Protein AF-A0A847L930-F1 (afdb_monomer_lite)

Structure (mmCIF, N/CA/C/O backbone):
data_AF-A0A847L930-F1
#
_entry.id   AF-A0A847L930-F1
#
loop_
_atom_site.group_PDB
_atom_site.id
_atom_site.type_symbol
_atom_site.label_atom_id
_atom_site.label_alt_id
_atom_site.label_comp_id
_atom_site.label_asym_id
_atom_site.label_entity_id
_atom_site.label_seq_id
_atom_site.pdbx_PDB_ins_code
_atom_site.Cartn_x
_atom_site.Cartn_y
_atom_site.Cartn_z
_atom_site.occupancy
_atom_site.B_iso_or_equiv
_atom_site.auth_seq_id
_atom_site.auth_comp_id
_atom_site.auth_asym_id
_atom_site.auth_atom_id
_atom_site.pdbx_PDB_model_num
ATOM 1 N N . MET A 1 1 ? 18.046 -3.897 10.878 1.00 31.75 1 MET A N 1
ATOM 2 C CA . MET A 1 1 ? 17.860 -3.755 12.345 1.00 31.75 1 MET A CA 1
ATOM 3 C C . MET A 1 1 ? 16.829 -2.672 12.746 1.00 31.75 1 MET A C 1
ATOM 5 O O . MET A 1 1 ? 16.886 -2.182 13.860 1.00 31.75 1 MET A O 1
ATOM 9 N N . VAL A 1 2 ? 15.821 -2.343 11.916 1.00 35.91 2 VAL A N 1
ATOM 10 C CA . VAL A 1 2 ? 14.813 -1.277 12.200 1.00 35.91 2 VAL A CA 1
ATOM 11 C C . VAL A 1 2 ? 13.464 -1.835 12.715 1.00 35.91 2 VAL A C 1
ATOM 13 O O . VAL A 1 2 ? 12.535 -1.096 13.015 1.00 35.91 2 VAL A O 1
ATOM 16 N N . ARG A 1 3 ? 13.342 -3.161 12.875 1.00 39.59 3 ARG A N 1
ATOM 17 C CA . ARG A 1 3 ? 12.053 -3.862 13.053 1.00 39.59 3 ARG A CA 1
ATOM 18 C C . ARG A 1 3 ? 11.320 -3.627 14.387 1.00 39.59 3 ARG A C 1
ATOM 20 O O . ARG A 1 3 ? 10.142 -3.942 14.459 1.00 39.59 3 ARG A O 1
ATOM 27 N N . TRP A 1 4 ? 11.963 -3.043 15.401 1.00 37.56 4 TRP A N 1
ATOM 28 C CA . TRP A 1 4 ? 11.378 -2.895 16.748 1.00 37.56 4 TRP A CA 1
ATOM 29 C C . TRP A 1 4 ? 11.213 -1.447 17.226 1.00 37.56 4 TRP A C 1
ATOM 31 O O . TRP A 1 4 ? 10.552 -1.210 18.235 1.00 37.56 4 TRP A O 1
ATOM 41 N N . GLY A 1 5 ? 11.765 -0.467 16.499 1.00 39.16 5 GLY A N 1
ATOM 42 C CA . GLY A 1 5 ? 11.765 0.937 16.931 1.00 39.16 5 GLY A CA 1
ATOM 43 C C . GLY A 1 5 ? 10.361 1.541 17.032 1.00 39.16 5 GLY A C 1
ATOM 44 O O . GLY A 1 5 ? 10.064 2.252 17.987 1.00 39.16 5 GLY A O 1
ATOM 45 N N . GLY A 1 6 ? 9.471 1.195 16.096 1.00 39.06 6 GLY A N 1
ATOM 46 C CA . GLY A 1 6 ? 8.079 1.655 16.120 1.00 39.06 6 GLY A CA 1
ATOM 47 C C . GLY A 1 6 ? 7.285 1.076 17.293 1.00 39.06 6 GLY A C 1
ATOM 48 O O . GLY A 1 6 ? 6.600 1.815 17.993 1.00 39.06 6 GLY A O 1
ATOM 49 N N . ALA A 1 7 ? 7.432 -0.225 17.563 1.00 44.97 7 ALA A N 1
ATOM 50 C CA . ALA A 1 7 ? 6.759 -0.880 18.684 1.00 44.97 7 ALA A CA 1
ATOM 51 C C . ALA A 1 7 ? 7.247 -0.335 20.036 1.00 44.97 7 ALA A C 1
ATOM 53 O O . ALA A 1 7 ? 6.432 -0.042 20.908 1.00 44.97 7 ALA A O 1
ATOM 54 N N . ALA A 1 8 ? 8.559 -0.119 20.186 1.00 53.69 8 ALA A N 1
ATOM 55 C CA . ALA A 1 8 ? 9.143 0.467 21.389 1.00 53.69 8 ALA A CA 1
ATOM 56 C C . ALA A 1 8 ? 8.674 1.913 21.626 1.00 53.69 8 ALA A C 1
ATOM 58 O O . ALA A 1 8 ? 8.371 2.277 22.760 1.00 53.69 8 ALA A O 1
ATOM 59 N N . LEU A 1 9 ? 8.558 2.722 20.567 1.00 53.66 9 LEU A N 1
ATOM 60 C CA . LEU A 1 9 ? 8.063 4.097 20.656 1.00 53.66 9 LEU A CA 1
ATOM 61 C C . LEU A 1 9 ? 6.584 4.150 21.069 1.00 53.66 9 LEU A C 1
ATOM 63 O O . LEU A 1 9 ? 6.216 4.949 21.927 1.00 53.66 9 LEU A O 1
ATOM 67 N N . VAL A 1 10 ? 5.747 3.279 20.497 1.00 54.06 10 VAL A N 1
ATOM 68 C CA . VAL A 1 10 ? 4.322 3.175 20.853 1.00 54.06 10 VAL A CA 1
ATOM 69 C C . VAL A 1 10 ? 4.156 2.728 22.307 1.00 54.06 10 VAL A C 1
ATOM 71 O O . VAL A 1 10 ? 3.377 3.333 23.043 1.00 54.06 10 VAL A O 1
ATOM 74 N N . LEU A 1 11 ? 4.932 1.734 22.755 1.00 64.94 11 LEU A N 1
ATOM 75 C CA . LEU A 1 11 ? 4.910 1.285 24.150 1.00 64.94 11 LEU A CA 1
ATOM 76 C C . LEU A 1 11 ? 5.380 2.392 25.105 1.00 64.94 11 LEU A C 1
ATOM 78 O O . LEU A 1 11 ? 4.760 2.619 26.141 1.00 64.94 11 LEU A O 1
ATOM 82 N N . ALA A 1 12 ? 6.446 3.113 24.745 1.00 70.38 12 ALA A N 1
ATOM 83 C CA . ALA A 1 12 ? 6.962 4.225 25.536 1.00 70.38 12 ALA A CA 1
ATOM 84 C C . ALA A 1 12 ? 5.929 5.354 25.666 1.00 70.38 12 ALA A C 1
ATOM 86 O O . ALA A 1 12 ? 5.707 5.855 26.768 1.00 70.38 12 ALA A O 1
ATOM 87 N N . LEU A 1 13 ? 5.246 5.714 24.575 1.00 68.62 13 LEU A N 1
ATOM 88 C CA . LEU A 1 13 ? 4.168 6.704 24.591 1.00 68.62 13 LEU A CA 1
ATOM 89 C C . LEU A 1 13 ? 2.992 6.257 25.468 1.00 68.62 13 LEU A C 1
ATOM 91 O O . LEU A 1 13 ? 2.504 7.060 26.261 1.00 68.62 13 LEU A O 1
ATOM 95 N N . ALA A 1 14 ? 2.582 4.988 25.393 1.00 63.31 14 ALA A N 1
ATOM 96 C CA . ALA A 1 14 ? 1.511 4.441 26.229 1.00 63.31 14 ALA A CA 1
ATOM 97 C C . ALA A 1 14 ? 1.866 4.469 27.727 1.00 63.31 14 ALA A C 1
ATOM 99 O O . ALA A 1 14 ? 1.044 4.862 28.556 1.00 63.31 14 ALA A O 1
ATOM 100 N N . VAL A 1 15 ? 3.111 4.128 28.079 1.00 72.12 15 VAL A N 1
ATOM 101 C CA . VAL A 1 15 ? 3.618 4.195 29.461 1.00 72.12 15 VAL A CA 1
ATOM 102 C C . VAL A 1 15 ? 3.685 5.640 29.965 1.00 72.12 15 VAL A C 1
ATOM 104 O O . VAL A 1 15 ? 3.313 5.912 31.108 1.00 72.12 15 VAL A O 1
ATOM 107 N N . ILE A 1 16 ? 4.140 6.581 29.133 1.00 76.25 16 ILE A N 1
ATOM 108 C CA . ILE A 1 16 ? 4.176 8.010 29.479 1.00 76.25 16 ILE A CA 1
ATOM 109 C C . ILE A 1 16 ? 2.759 8.541 29.709 1.00 76.25 16 ILE A C 1
ATOM 111 O O . ILE A 1 16 ? 2.534 9.280 30.670 1.00 76.25 16 ILE A O 1
ATOM 115 N N . LEU A 1 17 ? 1.808 8.150 28.859 1.00 69.44 17 LEU A N 1
ATOM 116 C CA . LEU A 1 17 ? 0.412 8.555 28.979 1.00 69.44 17 LEU A CA 1
ATOM 117 C C . LEU A 1 17 ? -0.196 8.032 30.288 1.00 69.44 17 LEU A C 1
ATOM 119 O O . LEU A 1 17 ? -0.735 8.832 31.043 1.00 69.44 17 LEU A O 1
ATOM 123 N N . ALA A 1 18 ? 0.014 6.750 30.611 1.00 69.62 18 ALA A N 1
ATOM 124 C CA . ALA A 1 18 ? -0.424 6.126 31.866 1.00 69.62 18 ALA A CA 1
ATOM 125 C C . ALA A 1 18 ? 0.081 6.849 33.109 1.00 69.62 18 ALA A C 1
ATOM 127 O O . ALA A 1 18 ? -0.685 7.158 34.023 1.00 69.62 18 ALA A O 1
ATOM 128 N N . ARG A 1 19 ? 1.366 7.209 33.108 1.00 74.44 19 ARG A N 1
ATOM 129 C CA . ARG A 1 19 ? 1.960 7.978 34.204 1.00 74.44 19 ARG A CA 1
ATOM 130 C C . ARG A 1 19 ? 1.363 9.377 34.329 1.00 74.44 19 ARG A C 1
ATOM 132 O O . ARG A 1 19 ? 1.226 9.863 35.445 1.00 74.44 19 ARG A O 1
ATOM 139 N N . ARG A 1 20 ? 1.017 10.029 33.215 1.00 77.62 20 ARG A N 1
ATOM 140 C CA . ARG A 1 20 ? 0.429 11.379 33.229 1.00 77.62 20 ARG A CA 1
ATOM 141 C C . ARG A 1 20 ? -1.037 11.399 33.645 1.00 77.62 20 ARG A C 1
ATOM 143 O O . ARG A 1 20 ? -1.462 12.387 34.232 1.00 77.62 20 ARG A O 1
ATOM 150 N N . THR A 1 21 ? -1.798 10.352 33.344 1.00 71.38 21 THR A N 1
ATOM 151 C CA . THR A 1 21 ? -3.231 10.271 33.666 1.00 71.38 21 THR A CA 1
ATOM 152 C C . THR A 1 21 ? -3.517 9.614 35.015 1.00 71.38 21 THR A C 1
ATOM 154 O O . THR A 1 21 ? -4.671 9.582 35.427 1.00 71.38 21 THR A O 1
ATOM 157 N N . GLY A 1 22 ? -2.494 9.104 35.712 1.00 74.56 22 GLY A N 1
ATOM 158 C CA . GLY A 1 22 ? -2.658 8.426 37.003 1.00 74.56 22 GLY A CA 1
ATOM 159 C C . GLY A 1 22 ? -3.398 7.089 36.897 1.00 74.56 22 GLY A C 1
ATOM 160 O O . GLY A 1 22 ? -3.951 6.616 37.885 1.00 74.56 22 GLY A O 1
ATOM 161 N N . THR A 1 23 ? -3.430 6.489 35.706 1.00 73.62 23 THR A N 1
ATOM 162 C CA . THR A 1 23 ? -4.137 5.237 35.416 1.00 73.62 23 THR A CA 1
ATOM 163 C C . THR A 1 23 ? -3.150 4.098 35.194 1.00 73.62 23 THR A C 1
ATOM 165 O O . THR A 1 23 ? -2.001 4.312 34.796 1.00 73.62 23 THR A O 1
ATOM 168 N N . THR A 1 24 ? -3.581 2.857 35.434 1.00 78.88 24 THR A N 1
ATOM 169 C CA . THR A 1 24 ? -2.754 1.702 35.075 1.00 78.88 24 THR A CA 1
ATOM 170 C C . THR A 1 24 ? -2.751 1.507 33.558 1.00 78.88 24 THR A C 1
ATOM 172 O O . THR A 1 24 ? -3.677 1.916 32.854 1.00 78.88 24 THR A O 1
ATOM 175 N N . LEU A 1 25 ? -1.706 0.857 33.033 1.00 69.06 25 LEU A N 1
ATOM 176 C CA . LEU A 1 25 ? -1.645 0.511 31.610 1.00 69.06 25 LEU A CA 1
ATOM 177 C C . LEU A 1 25 ? -2.843 -0.370 31.204 1.00 69.06 25 LEU A C 1
ATOM 179 O O . LEU A 1 25 ? -3.360 -0.221 30.104 1.00 69.06 25 LEU A O 1
ATOM 183 N N . GLY A 1 26 ? -3.303 -1.247 32.106 1.00 68.88 26 GLY A N 1
ATOM 184 C CA . GLY A 1 26 ? -4.470 -2.105 31.891 1.00 68.88 26 GLY A CA 1
ATOM 185 C C . GLY A 1 26 ? -5.774 -1.318 31.764 1.00 68.88 26 GLY A C 1
ATOM 186 O O . GLY A 1 26 ? -6.556 -1.587 30.858 1.00 68.88 26 GLY A O 1
ATOM 187 N N . ASP A 1 27 ? -5.973 -0.291 32.591 1.00 71.50 27 ASP A N 1
ATOM 188 C CA . ASP A 1 27 ? -7.170 0.559 32.519 1.00 71.50 27 ASP A CA 1
ATOM 189 C C . ASP A 1 27 ? -7.180 1.430 31.257 1.00 71.50 27 ASP A C 1
ATOM 191 O O . ASP A 1 27 ? -8.230 1.640 30.642 1.00 71.50 27 ASP A O 1
ATOM 195 N N . LEU A 1 28 ? -6.000 1.903 30.841 1.00 67.31 28 LEU A N 1
ATOM 196 C CA . LEU A 1 28 ? -5.798 2.658 29.600 1.00 67.31 28 LEU A CA 1
ATOM 197 C C . LEU A 1 28 ? -6.041 1.828 28.345 1.00 67.31 28 LEU A C 1
ATOM 199 O O . LEU A 1 28 ? -6.587 2.337 27.369 1.00 67.31 28 LEU A O 1
ATOM 203 N N . LEU A 1 29 ? -5.623 0.565 28.379 1.00 68.31 29 LEU A N 1
ATOM 204 C CA . LEU A 1 29 ? -5.800 -0.393 27.293 1.00 68.31 29 LEU A CA 1
ATOM 205 C C . LEU A 1 29 ? -7.126 -1.155 27.397 1.00 68.31 29 LEU A C 1
ATOM 207 O O . LEU A 1 29 ? -7.381 -2.039 26.581 1.00 68.31 29 LEU A O 1
ATOM 211 N N . SER A 1 30 ? -7.978 -0.828 28.375 1.00 75.12 30 SER A N 1
ATOM 212 C CA . SER A 1 30 ? -9.300 -1.435 28.455 1.00 75.12 30 SER A CA 1
ATOM 213 C C . SER A 1 30 ? -10.129 -1.037 27.224 1.00 75.12 30 SER A C 1
ATOM 215 O O . SER A 1 30 ? -10.038 0.108 26.761 1.00 75.12 30 SER A O 1
ATOM 217 N N . PRO A 1 31 ? -10.976 -1.938 26.692 1.00 69.31 31 PRO A N 1
ATOM 218 C CA . PRO A 1 31 ? -11.773 -1.646 25.500 1.00 69.31 31 PRO A CA 1
ATOM 219 C C . PRO A 1 31 ? -12.640 -0.390 25.648 1.00 69.31 31 PRO A C 1
ATOM 221 O O . PRO A 1 31 ? -12.782 0.391 24.711 1.00 69.31 31 PRO A O 1
ATOM 224 N N . VAL A 1 32 ? -13.181 -0.154 26.849 1.00 77.44 32 VAL A N 1
ATOM 225 C CA . VAL A 1 32 ? -14.016 1.018 27.150 1.00 77.44 32 VAL A CA 1
ATOM 226 C C . VAL A 1 32 ? -13.201 2.309 27.051 1.00 77.44 32 VAL A C 1
ATOM 228 O O . VAL A 1 32 ? -13.612 3.235 26.350 1.00 77.44 32 VAL A O 1
ATOM 231 N N . THR A 1 33 ? -12.032 2.369 27.694 1.00 76.94 33 THR A N 1
ATOM 232 C CA . THR A 1 33 ? -11.164 3.556 27.658 1.00 76.94 33 THR A CA 1
ATOM 233 C C . THR A 1 33 ? -10.639 3.823 26.252 1.00 76.94 33 THR A C 1
ATOM 235 O O . THR A 1 33 ? -10.673 4.968 25.794 1.00 76.94 33 THR A O 1
ATOM 238 N N . LEU A 1 34 ? -10.226 2.776 25.529 1.00 72.12 34 LEU A N 1
ATOM 239 C CA . LEU A 1 34 ? -9.805 2.886 24.131 1.00 72.12 34 LEU A CA 1
ATOM 240 C C . LEU A 1 34 ? -10.935 3.445 23.260 1.00 72.12 34 LEU A C 1
ATOM 242 O O . LEU A 1 34 ? -10.716 4.397 22.513 1.00 72.12 34 LEU A O 1
ATOM 246 N N . LYS A 1 35 ? -12.158 2.927 23.401 1.00 75.25 35 LYS A N 1
ATOM 247 C CA . LYS A 1 35 ? -13.324 3.376 22.629 1.00 75.25 35 LYS A CA 1
ATOM 248 C C . LYS A 1 35 ? -13.675 4.840 22.885 1.00 75.25 35 LYS A C 1
ATOM 250 O O . LYS A 1 35 ? -13.912 5.588 21.932 1.00 75.25 35 LYS A O 1
ATOM 255 N N . VAL A 1 36 ? -13.684 5.268 24.149 1.00 80.31 36 VAL A N 1
ATOM 256 C CA . VAL A 1 36 ? -13.914 6.675 24.521 1.00 80.31 36 VAL A CA 1
ATOM 257 C C . VAL A 1 36 ? -12.809 7.567 23.954 1.00 80.31 36 VAL A C 1
ATOM 259 O O . VAL A 1 36 ? -13.107 8.596 23.346 1.00 80.31 36 VAL A O 1
ATOM 262 N N . GLY A 1 37 ? -11.547 7.147 24.079 1.00 77.88 37 GLY A N 1
ATOM 263 C CA . GLY A 1 37 ? -10.396 7.867 23.538 1.00 77.88 37 GLY A CA 1
ATOM 264 C C . GLY A 1 37 ? -10.473 8.048 22.022 1.00 77.88 37 GLY A C 1
ATOM 265 O O . GLY A 1 37 ? -10.371 9.174 21.536 1.00 77.88 37 GLY A O 1
ATOM 266 N N . VAL A 1 38 ? -10.729 6.970 21.275 1.00 72.88 38 VAL A N 1
ATOM 267 C CA . VAL A 1 38 ? -10.884 7.017 19.810 1.00 72.88 38 VAL A CA 1
ATOM 268 C C . VAL A 1 38 ? -12.069 7.890 19.406 1.00 72.88 38 VAL A C 1
ATOM 270 O O . VAL A 1 38 ? -11.952 8.683 18.477 1.00 72.88 38 VAL A O 1
ATOM 273 N N . THR A 1 39 ? -13.186 7.821 20.131 1.00 76.69 39 THR A N 1
ATOM 274 C CA . THR A 1 39 ? -14.365 8.652 19.845 1.00 76.69 39 THR A CA 1
ATOM 275 C C . THR A 1 39 ? -14.059 10.138 20.044 1.00 76.69 39 THR A C 1
ATOM 277 O O . THR A 1 39 ? -14.384 10.959 19.186 1.00 76.69 39 THR A O 1
ATOM 280 N N . HIS A 1 40 ? -13.389 10.501 21.140 1.00 77.56 40 HIS A N 1
ATOM 281 C CA . HIS A 1 40 ? -12.992 11.885 21.399 1.00 77.56 40 HIS A CA 1
ATOM 282 C C . HIS A 1 40 ? -12.002 12.399 20.344 1.00 77.56 40 HIS A C 1
ATOM 284 O O . HIS A 1 40 ? -12.155 13.504 19.821 1.00 77.56 40 HIS A O 1
ATOM 290 N N . LEU A 1 41 ? -11.020 11.573 19.979 1.00 72.44 41 LEU A N 1
ATOM 291 C CA . LEU A 1 41 ? -10.063 11.864 18.913 1.00 72.44 41 LEU A CA 1
ATOM 292 C C . LEU A 1 41 ? -10.756 12.063 17.558 1.00 72.44 41 LEU A C 1
ATOM 294 O O . LEU A 1 41 ? -10.469 13.048 16.879 1.00 72.44 41 LEU A O 1
ATOM 298 N N . GLY A 1 42 ? -11.708 11.201 17.196 1.00 71.00 42 GLY A N 1
ATOM 299 C CA . GLY A 1 42 ? -12.518 11.330 15.981 1.00 71.00 42 GLY A CA 1
ATOM 300 C C . GLY A 1 42 ? -13.339 12.624 15.948 1.00 71.00 42 GLY A C 1
ATOM 301 O O . GLY A 1 42 ? -13.371 13.324 14.933 1.00 71.00 42 GLY A O 1
ATOM 302 N N . LEU A 1 43 ? -13.934 13.015 17.080 1.00 75.88 43 LEU A N 1
ATOM 303 C CA . LEU A 1 43 ? -14.652 14.288 17.202 1.00 75.88 43 LEU A CA 1
ATOM 304 C C . LEU A 1 43 ? -13.717 15.493 17.036 1.00 75.88 43 LEU A C 1
ATOM 306 O O . LEU A 1 43 ? -14.062 16.433 16.319 1.00 75.88 43 LEU A O 1
ATOM 310 N N . MET A 1 44 ? -12.523 15.476 17.636 1.00 75.19 44 MET A N 1
ATOM 311 C CA . MET A 1 44 ? -11.526 16.539 17.439 1.00 75.19 44 MET A CA 1
ATOM 312 C C . MET A 1 44 ? -11.056 16.612 15.981 1.00 75.19 44 MET A C 1
ATOM 314 O O . MET A 1 44 ? -10.983 17.698 15.407 1.00 75.19 44 MET A O 1
ATOM 318 N N . ALA A 1 45 ? -10.802 15.460 15.363 1.00 69.50 45 ALA A N 1
ATOM 319 C CA . ALA A 1 45 ? -10.404 15.331 13.966 1.00 69.50 45 ALA A CA 1
ATOM 320 C C . ALA A 1 45 ? -11.434 15.893 12.979 1.00 69.50 45 ALA A C 1
ATOM 322 O O . ALA A 1 45 ? -11.054 16.514 11.983 1.00 69.50 45 ALA A O 1
ATOM 323 N N . SER A 1 46 ? -12.730 15.735 13.262 1.00 70.88 46 SER A N 1
ATOM 324 C CA . SER A 1 46 ? -13.797 16.293 12.418 1.00 70.88 46 SER A CA 1
ATOM 325 C C . SER A 1 46 ? -13.726 17.824 12.298 1.00 70.88 46 SER A C 1
ATOM 327 O O . SER A 1 46 ? -14.118 18.389 11.279 1.00 70.88 46 SER A O 1
ATOM 329 N N . ARG A 1 47 ? -13.146 18.501 13.299 1.00 78.62 47 ARG A N 1
ATOM 330 C CA . ARG A 1 47 ? -12.962 19.962 13.327 1.00 78.62 47 ARG A CA 1
ATOM 331 C C . ARG A 1 47 ? -11.700 20.431 12.603 1.00 78.62 47 ARG A C 1
ATOM 333 O O . ARG A 1 47 ? -11.515 21.631 12.430 1.00 78.62 47 ARG A O 1
ATOM 340 N N . PHE A 1 48 ? -10.834 19.510 12.182 1.00 75.06 48 PHE A N 1
ATOM 341 C CA . PHE A 1 48 ? -9.538 19.829 11.579 1.00 75.06 48 PHE A CA 1
ATOM 342 C C . PHE A 1 48 ? -9.649 20.340 10.126 1.00 75.06 48 PHE A C 1
ATOM 344 O O . PHE A 1 48 ? -8.716 20.956 9.609 1.00 75.06 48 PHE A O 1
ATOM 351 N N . GLY A 1 49 ? -10.809 20.158 9.479 1.00 75.44 49 GLY A N 1
ATOM 352 C CA . GLY A 1 49 ? -11.170 20.818 8.219 1.00 75.44 49 GLY A CA 1
ATOM 353 C C . GLY A 1 49 ? -10.125 20.652 7.107 1.00 75.44 49 GLY A C 1
ATOM 354 O O . GLY A 1 49 ? -9.698 19.540 6.798 1.00 75.44 49 GLY A O 1
ATOM 355 N N . TRP A 1 50 ? -9.689 21.771 6.519 1.00 74.12 50 TRP A N 1
ATOM 356 C CA . TRP A 1 50 ? -8.690 21.809 5.439 1.00 74.12 50 TRP A CA 1
ATOM 357 C C . TRP A 1 50 ? -7.293 21.326 5.857 1.00 74.12 50 TRP A C 1
ATOM 359 O O . TRP A 1 50 ? -6.476 21.011 4.991 1.00 74.12 50 TRP A O 1
ATOM 369 N N . GLY A 1 51 ? -7.008 21.201 7.158 1.00 75.06 51 GLY A N 1
ATOM 370 C CA . GLY A 1 51 ? -5.735 20.663 7.644 1.00 75.06 51 GLY A CA 1
ATOM 371 C C . GLY A 1 51 ? -5.461 19.240 7.145 1.00 75.06 51 GLY A C 1
ATOM 372 O O . GLY A 1 51 ? -4.304 18.873 6.930 1.00 75.06 51 GLY A O 1
ATOM 373 N N . TRP A 1 52 ? -6.510 18.454 6.872 1.00 73.75 52 TRP A N 1
ATOM 374 C CA . TRP A 1 52 ? -6.379 17.119 6.280 1.00 73.75 52 TRP A CA 1
ATOM 375 C C . TRP A 1 52 ? -5.738 17.145 4.890 1.00 73.75 52 TRP A C 1
ATOM 377 O O . TRP A 1 52 ? -4.978 16.239 4.554 1.00 73.75 52 TRP A O 1
ATOM 387 N N . LEU A 1 53 ? -5.978 18.198 4.105 1.00 71.94 53 LEU A N 1
ATOM 388 C CA . LEU A 1 53 ? -5.379 18.359 2.778 1.00 71.94 53 LEU A CA 1
ATOM 389 C C . LEU A 1 53 ? -3.897 18.729 2.868 1.00 71.94 53 LEU A C 1
ATOM 391 O O . LEU A 1 53 ? -3.098 18.225 2.083 1.00 71.94 53 LEU A O 1
ATOM 395 N N . ALA A 1 54 ? -3.510 19.537 3.859 1.00 76.25 54 ALA A N 1
ATOM 396 C CA . ALA A 1 54 ? -2.101 19.825 4.125 1.00 76.25 54 ALA A CA 1
ATOM 397 C C . ALA A 1 54 ? -1.337 18.553 4.540 1.00 76.25 54 ALA A C 1
ATOM 399 O O . ALA A 1 54 ? -0.265 18.270 4.006 1.00 76.25 54 ALA A O 1
ATOM 400 N N . LEU A 1 55 ? -1.921 17.734 5.422 1.00 74.62 55 LEU A N 1
ATOM 401 C CA . LEU A 1 55 ? -1.368 16.428 5.803 1.00 74.62 55 LEU A CA 1
ATOM 402 C C . LEU A 1 55 ? -1.274 15.468 4.608 1.00 74.62 55 LEU A C 1
ATOM 404 O O . LEU A 1 55 ? -0.248 14.811 4.423 1.00 74.62 55 LEU A O 1
ATOM 408 N N . ALA A 1 56 ? -2.304 15.430 3.759 1.00 76.94 56 ALA A N 1
ATOM 409 C CA . ALA A 1 56 ? -2.295 14.640 2.531 1.00 76.94 56 ALA A CA 1
ATOM 410 C C . ALA A 1 56 ? -1.224 15.112 1.531 1.00 76.94 56 ALA A C 1
ATOM 412 O O . ALA A 1 56 ? -0.651 14.282 0.834 1.00 76.94 56 ALA A O 1
ATOM 413 N N . GLY A 1 57 ? -0.904 16.410 1.483 1.00 80.94 57 GLY A N 1
ATOM 414 C CA . GLY A 1 57 ? 0.179 16.956 0.656 1.00 80.94 57 GLY A CA 1
ATOM 415 C C . GLY A 1 57 ? 1.586 16.605 1.158 1.00 80.94 57 GLY A C 1
ATOM 416 O O . GLY A 1 57 ? 2.496 16.412 0.353 1.00 80.94 57 GLY A O 1
ATOM 417 N N . LEU A 1 58 ? 1.767 16.462 2.475 1.00 86.62 58 LEU A N 1
ATOM 418 C CA . LEU A 1 58 ? 3.040 16.042 3.081 1.00 86.62 58 LEU A CA 1
ATOM 419 C C . LEU A 1 58 ? 3.274 14.529 2.991 1.00 86.62 58 LEU A C 1
ATOM 421 O O . LEU A 1 58 ? 4.422 14.080 2.966 1.00 86.62 58 LEU A O 1
ATOM 425 N N . LEU A 1 59 ? 2.200 13.740 2.914 1.00 90.44 59 LEU A N 1
ATOM 426 C CA . LEU A 1 59 ? 2.262 12.281 2.846 1.00 90.44 59 LEU A CA 1
ATOM 427 C C . LEU A 1 59 ? 3.156 11.771 1.694 1.00 90.44 59 LEU A C 1
ATOM 429 O O . LEU A 1 59 ? 4.050 10.973 1.977 1.00 90.44 59 LEU A O 1
ATOM 433 N N . PRO A 1 60 ? 3.018 12.223 0.428 1.00 92.00 60 PRO A N 1
ATOM 434 C CA . PRO A 1 60 ? 3.905 11.809 -0.656 1.00 92.00 60 PRO A CA 1
ATOM 435 C C . PRO A 1 60 ? 5.385 12.042 -0.355 1.00 92.00 60 PRO A C 1
ATOM 437 O O . PRO A 1 60 ? 6.203 11.165 -0.616 1.00 92.00 60 PRO A O 1
ATOM 440 N N . VAL A 1 61 ? 5.729 13.190 0.236 1.00 90.69 61 VAL A N 1
ATOM 441 C CA . VAL A 1 61 ? 7.116 13.529 0.587 1.00 90.69 61 VAL A CA 1
ATOM 442 C C . VAL A 1 61 ? 7.642 12.568 1.649 1.00 90.69 61 VAL A C 1
ATOM 444 O O . VAL A 1 61 ? 8.718 11.997 1.482 1.00 90.69 61 VAL A O 1
ATOM 447 N N . ALA A 1 62 ? 6.855 12.325 2.699 1.00 89.88 62 ALA A N 1
ATOM 448 C CA . ALA A 1 62 ? 7.218 11.399 3.766 1.00 89.88 62 ALA A CA 1
ATOM 449 C C . ALA A 1 62 ? 7.423 9.961 3.246 1.00 89.88 62 ALA A C 1
ATOM 451 O O . ALA A 1 62 ? 8.359 9.267 3.644 1.00 89.88 62 ALA A O 1
ATOM 452 N N . LEU A 1 63 ? 6.584 9.524 2.304 1.00 90.69 63 LEU A N 1
ATOM 453 C CA . LEU A 1 63 ? 6.713 8.220 1.652 1.00 90.69 63 LEU A CA 1
ATOM 454 C C . LEU A 1 63 ? 7.965 8.132 0.765 1.00 90.69 63 LEU A C 1
ATOM 456 O O . LEU A 1 63 ? 8.606 7.081 0.725 1.00 90.69 63 LEU A O 1
ATOM 460 N N . VAL A 1 64 ? 8.333 9.213 0.067 1.00 89.94 64 VAL A N 1
ATOM 461 C CA . VAL A 1 64 ? 9.550 9.277 -0.767 1.00 89.94 64 VAL A CA 1
ATOM 462 C C . VAL A 1 64 ? 10.817 9.157 0.080 1.00 89.94 64 VAL A C 1
ATOM 464 O O . VAL A 1 64 ? 11.718 8.418 -0.307 1.00 89.94 64 VAL A O 1
ATOM 467 N N . ILE A 1 65 ? 10.872 9.799 1.251 1.00 87.50 65 ILE A N 1
ATOM 468 C CA . ILE A 1 65 ? 12.025 9.702 2.170 1.00 87.50 65 ILE A CA 1
ATOM 469 C C . ILE A 1 65 ? 12.080 8.378 2.954 1.00 87.50 65 ILE A C 1
ATOM 471 O O . ILE A 1 65 ? 12.984 8.175 3.760 1.00 87.50 65 ILE A O 1
ATOM 475 N N . GLY A 1 66 ? 11.129 7.468 2.719 1.00 82.44 66 GLY A N 1
ATOM 476 C CA . GLY A 1 66 ? 11.167 6.102 3.234 1.00 82.44 66 GLY A CA 1
ATOM 477 C C . GLY A 1 66 ? 10.358 5.849 4.505 1.00 82.44 66 GLY A C 1
ATOM 478 O O . GLY A 1 66 ? 10.528 4.784 5.101 1.00 82.44 66 GLY A O 1
ATOM 479 N N . LEU A 1 67 ? 9.463 6.756 4.927 1.00 86.06 67 LEU A N 1
ATOM 480 C CA . LEU A 1 67 ? 8.540 6.429 6.019 1.00 86.06 67 LEU A CA 1
ATOM 481 C C . LEU A 1 67 ? 7.563 5.329 5.559 1.00 86.06 67 LEU A C 1
ATOM 483 O O . LEU A 1 67 ? 6.878 5.504 4.547 1.00 86.06 67 LEU A O 1
ATOM 487 N N . PRO A 1 68 ? 7.450 4.204 6.293 1.00 86.00 68 PRO A N 1
ATOM 488 C CA . PRO A 1 68 ? 6.516 3.139 5.943 1.00 86.00 68 PRO A CA 1
ATOM 489 C C . PRO A 1 68 ? 5.059 3.613 5.975 1.00 86.00 68 PRO A C 1
ATOM 491 O O . PRO A 1 68 ? 4.648 4.326 6.889 1.00 86.00 68 PRO A O 1
ATOM 494 N N . SER A 1 69 ? 4.239 3.144 5.029 1.00 85.94 69 SER A N 1
ATOM 495 C CA . SER A 1 69 ? 2.802 3.464 4.966 1.00 85.94 69 SER A CA 1
ATOM 496 C C . SER A 1 69 ? 2.045 3.093 6.244 1.00 85.94 69 SER A C 1
ATOM 498 O O . SER A 1 69 ? 1.126 3.809 6.638 1.00 85.94 69 SER A O 1
ATOM 500 N N . GLY A 1 70 ? 2.458 2.020 6.927 1.00 83.88 70 GLY A N 1
ATOM 501 C CA . GLY A 1 70 ? 1.874 1.584 8.199 1.00 83.88 70 GLY A CA 1
ATOM 502 C C . GLY A 1 70 ? 1.932 2.645 9.305 1.00 83.88 70 GLY A C 1
ATOM 503 O O . GLY A 1 70 ? 1.015 2.710 10.121 1.00 83.88 70 GLY A O 1
ATOM 504 N N . CYS A 1 71 ? 2.937 3.533 9.285 1.00 85.56 71 CYS A N 1
ATOM 505 C CA . CYS A 1 71 ? 3.041 4.653 10.226 1.00 85.56 71 CYS A CA 1
ATOM 506 C C . CYS A 1 71 ? 1.922 5.690 10.047 1.00 85.56 71 CYS A C 1
ATOM 508 O O . CYS A 1 71 ? 1.661 6.458 10.966 1.00 85.56 71 CYS A O 1
ATOM 510 N N . PHE A 1 72 ? 1.268 5.718 8.883 1.00 88.62 72 PHE A N 1
ATOM 511 C CA . PHE A 1 72 ? 0.172 6.638 8.577 1.00 88.62 72 PHE A CA 1
ATOM 512 C C . PHE A 1 72 ? -1.190 5.948 8.646 1.00 88.62 72 PHE A C 1
ATOM 514 O O . PHE A 1 72 ? -2.138 6.541 9.147 1.00 88.62 72 PHE A O 1
ATOM 521 N N . ILE A 1 73 ? -1.289 4.692 8.193 1.00 90.06 73 ILE A N 1
ATOM 522 C CA . ILE A 1 73 ? -2.564 3.961 8.110 1.00 90.06 73 ILE A CA 1
ATOM 523 C C . ILE A 1 73 ? -3.241 3.856 9.479 1.00 90.06 73 ILE A C 1
ATOM 525 O O . ILE A 1 73 ? -4.396 4.254 9.607 1.00 90.06 73 ILE A O 1
ATOM 529 N N . LEU A 1 74 ? -2.538 3.352 10.501 1.00 86.44 74 LEU A N 1
ATOM 530 C CA . LEU A 1 74 ? -3.149 3.131 11.816 1.00 86.44 74 LEU A CA 1
ATOM 531 C C . LEU A 1 74 ? -3.586 4.443 12.484 1.00 86.44 74 LEU A C 1
ATOM 533 O O . LEU A 1 74 ? -4.744 4.509 12.889 1.00 86.44 74 LEU A O 1
ATOM 537 N N . PRO A 1 75 ? -2.754 5.506 12.550 1.00 84.69 75 PRO A N 1
ATOM 538 C CA . PRO A 1 75 ? -3.216 6.788 13.071 1.00 84.69 75 PRO A CA 1
ATOM 539 C C . PRO A 1 75 ? -4.394 7.360 12.286 1.00 84.69 75 PRO A C 1
ATOM 541 O O . PRO A 1 75 ? -5.367 7.780 12.898 1.00 84.69 75 PRO A O 1
ATOM 544 N N . LEU A 1 76 ? -4.357 7.345 10.948 1.00 86.56 76 LEU A N 1
ATOM 545 C CA . LEU A 1 76 ? -5.448 7.890 10.132 1.00 86.56 76 LEU A CA 1
ATOM 546 C C . LEU A 1 76 ? -6.769 7.147 10.360 1.00 86.56 76 LEU A C 1
ATOM 548 O O . LEU A 1 76 ? -7.815 7.789 10.400 1.00 86.56 76 LEU A O 1
ATOM 552 N N . LEU A 1 77 ? -6.733 5.828 10.568 1.00 87.38 77 LEU A N 1
ATOM 553 C CA . LEU A 1 77 ? -7.922 5.027 10.875 1.00 87.38 77 LEU A CA 1
ATOM 554 C C . LEU A 1 77 ? -8.562 5.356 12.233 1.00 87.38 77 LEU A C 1
ATOM 556 O O . LEU A 1 77 ? -9.732 5.040 12.430 1.00 87.38 77 LEU A O 1
ATOM 560 N N . LEU A 1 78 ? -7.839 6.004 13.153 1.00 82.69 78 LEU A N 1
ATOM 561 C CA . LEU A 1 78 ? -8.422 6.508 14.405 1.00 82.69 78 LEU A CA 1
ATOM 562 C C . LEU A 1 78 ? -9.276 7.765 14.187 1.00 82.69 78 LEU A C 1
ATOM 564 O O . LEU A 1 78 ? -10.095 8.104 15.037 1.00 82.69 78 LEU A O 1
ATOM 568 N N . PHE A 1 79 ? -9.075 8.467 13.070 1.00 81.31 79 PHE A N 1
ATOM 569 C CA . PHE A 1 79 ? -9.673 9.778 12.809 1.00 81.31 79 PHE A CA 1
ATOM 570 C C . PHE A 1 79 ? -10.624 9.793 11.612 1.00 81.31 79 PHE A C 1
ATOM 572 O O . PHE A 1 79 ? -11.515 10.638 11.548 1.00 81.31 79 PHE A O 1
ATOM 579 N N . LEU A 1 80 ? -10.426 8.891 10.650 1.00 82.19 80 LEU A N 1
ATOM 580 C CA . LEU A 1 80 ? -11.119 8.874 9.367 1.00 82.19 80 LEU A CA 1
ATOM 581 C C . LEU A 1 80 ? -11.721 7.489 9.091 1.00 82.19 80 LEU A C 1
ATOM 583 O O . LEU A 1 80 ? -11.140 6.471 9.474 1.00 82.19 80 LEU A O 1
ATOM 587 N N . PRO A 1 81 ? -12.857 7.418 8.373 1.00 85.31 81 PRO A N 1
ATOM 588 C CA . PRO A 1 81 ? -13.425 6.139 7.970 1.00 85.31 81 PRO A CA 1
ATOM 589 C C . PRO A 1 81 ? -12.483 5.396 7.001 1.00 85.31 81 PRO A C 1
ATOM 591 O O . PRO A 1 81 ? -11.748 6.036 6.241 1.00 85.31 81 PRO A O 1
ATOM 594 N N . PRO A 1 82 ? -12.524 4.049 6.958 1.00 91.06 82 PRO A N 1
ATOM 595 C CA . PRO A 1 82 ? -11.554 3.242 6.212 1.00 91.06 82 PRO A CA 1
ATOM 596 C C . PRO A 1 82 ? -11.509 3.565 4.714 1.00 91.06 82 PRO A C 1
ATOM 598 O O . PRO A 1 82 ? -10.433 3.566 4.122 1.00 91.06 82 PRO A O 1
ATOM 601 N N . TRP A 1 83 ? -12.644 3.912 4.100 1.00 91.12 83 TRP A N 1
ATOM 602 C CA . TRP A 1 83 ? -12.686 4.313 2.690 1.00 91.12 83 TRP A CA 1
ATOM 603 C C . TRP A 1 83 ? -11.923 5.623 2.431 1.00 91.12 83 TRP A C 1
ATOM 605 O O . TRP A 1 83 ? -11.260 5.751 1.405 1.00 91.12 83 TRP A O 1
ATOM 615 N N . ALA A 1 84 ? -11.958 6.580 3.365 1.00 89.50 84 ALA A N 1
ATOM 616 C CA . ALA A 1 84 ? -11.243 7.846 3.228 1.00 89.50 84 ALA A CA 1
ATOM 617 C C . ALA A 1 84 ? -9.736 7.630 3.395 1.00 89.50 84 ALA A C 1
ATOM 619 O O . ALA A 1 84 ? -8.949 8.147 2.602 1.00 89.50 84 ALA A O 1
ATOM 620 N N . VAL A 1 85 ? -9.336 6.804 4.370 1.00 92.06 85 VAL A N 1
ATOM 621 C CA . VAL A 1 85 ? -7.932 6.400 4.545 1.00 92.06 85 VAL A CA 1
ATOM 622 C C . VAL A 1 85 ? -7.419 5.686 3.298 1.00 92.06 85 VAL A C 1
ATOM 624 O O . VAL A 1 85 ? -6.335 6.011 2.820 1.00 92.06 85 VAL A O 1
ATOM 627 N N . LEU A 1 86 ? -8.205 4.770 2.726 1.00 95.00 86 LEU A N 1
ATOM 628 C CA . LEU A 1 86 ? -7.860 4.084 1.482 1.00 95.00 86 LEU A CA 1
ATOM 629 C C . LEU A 1 86 ? -7.584 5.073 0.347 1.00 95.00 86 LEU A C 1
ATOM 631 O O . LEU A 1 86 ? -6.537 4.979 -0.291 1.00 95.00 86 LEU A O 1
ATOM 635 N N . LEU A 1 87 ? -8.480 6.036 0.118 1.00 92.50 87 LEU A N 1
ATOM 636 C CA . LEU A 1 87 ? -8.309 7.033 -0.940 1.00 92.50 87 LEU A CA 1
ATOM 637 C C . LEU A 1 87 ? -7.082 7.919 -0.702 1.00 92.50 87 LEU A C 1
ATOM 639 O O . LEU A 1 87 ? -6.265 8.071 -1.609 1.00 92.50 87 LEU A O 1
ATOM 643 N N . ILE A 1 88 ? -6.908 8.451 0.512 1.00 91.81 88 ILE A N 1
ATOM 644 C CA . ILE A 1 88 ? -5.754 9.294 0.867 1.00 91.81 88 ILE A CA 1
ATOM 645 C C . ILE A 1 88 ? -4.446 8.526 0.663 1.00 91.81 88 ILE A C 1
ATOM 647 O O . ILE A 1 88 ? -3.516 9.043 0.044 1.00 91.81 88 ILE A O 1
ATOM 651 N N . MET A 1 89 ? -4.373 7.281 1.134 1.00 94.00 89 MET A N 1
ATOM 652 C CA . MET A 1 89 ? -3.171 6.461 1.006 1.00 94.00 89 MET A CA 1
ATOM 653 C C . MET A 1 89 ? -2.906 6.056 -0.445 1.00 94.00 89 MET A C 1
ATOM 655 O O . MET A 1 89 ? -1.762 6.131 -0.888 1.00 94.00 89 MET A O 1
ATOM 659 N N . ALA A 1 90 ? -3.928 5.671 -1.210 1.00 94.31 90 ALA A N 1
ATOM 660 C CA . ALA A 1 90 ? -3.773 5.305 -2.617 1.00 94.31 90 ALA A CA 1
ATOM 661 C C . ALA A 1 90 ? -3.316 6.500 -3.471 1.00 94.31 90 ALA A C 1
ATOM 663 O O . ALA A 1 90 ? -2.371 6.374 -4.258 1.00 94.31 90 ALA A O 1
ATOM 664 N N . ILE A 1 91 ? -3.926 7.674 -3.277 1.00 93.19 91 ILE A N 1
ATOM 665 C CA . ILE A 1 91 ? -3.526 8.921 -3.944 1.00 93.19 91 ILE A CA 1
ATOM 666 C C . ILE A 1 91 ? -2.112 9.309 -3.509 1.00 93.19 91 ILE A C 1
ATOM 668 O O . ILE A 1 91 ? -1.260 9.547 -4.364 1.00 93.19 91 ILE A O 1
ATOM 672 N N . GLY A 1 92 ? -1.825 9.289 -2.206 1.00 93.56 92 GLY A N 1
ATOM 673 C CA . GLY A 1 92 ? -0.514 9.626 -1.655 1.00 93.56 92 GLY A CA 1
ATOM 674 C C . GLY A 1 92 ? 0.609 8.739 -2.196 1.00 93.56 92 GLY A C 1
ATOM 675 O O . GLY A 1 92 ? 1.645 9.248 -2.621 1.00 93.56 92 GLY A O 1
ATOM 676 N N . GLN A 1 93 ? 0.395 7.420 -2.268 1.00 94.56 93 GLN A N 1
ATOM 677 C CA . GLN A 1 93 ? 1.347 6.481 -2.875 1.00 94.56 93 GLN A CA 1
ATOM 678 C C . GLN A 1 93 ? 1.546 6.746 -4.367 1.00 94.56 93 GLN A C 1
ATOM 680 O O . GLN A 1 93 ? 2.671 6.661 -4.856 1.00 94.56 93 GLN A O 1
ATOM 685 N N . THR A 1 94 ? 0.478 7.093 -5.085 1.00 95.12 94 THR A N 1
ATOM 686 C CA . THR A 1 94 ? 0.523 7.385 -6.525 1.00 95.12 94 THR A CA 1
ATOM 687 C C . THR A 1 94 ? 1.265 8.687 -6.810 1.00 95.12 94 THR A C 1
ATOM 689 O O . THR A 1 94 ? 2.117 8.725 -7.696 1.00 95.12 94 THR A O 1
ATOM 692 N N . MET A 1 95 ? 1.024 9.728 -6.012 1.00 94.81 95 MET A N 1
ATOM 693 C CA . MET A 1 95 ? 1.781 10.979 -6.064 1.00 94.81 95 MET A CA 1
ATOM 694 C C . MET A 1 95 ? 3.252 10.756 -5.706 1.00 94.81 95 MET A C 1
ATOM 696 O O . MET A 1 95 ? 4.129 11.258 -6.402 1.00 94.81 95 MET A O 1
ATOM 700 N N . ALA A 1 96 ? 3.545 9.956 -4.677 1.00 94.69 96 ALA A N 1
ATOM 701 C CA . ALA A 1 96 ? 4.917 9.585 -4.344 1.00 94.69 96 ALA A CA 1
ATOM 702 C C . ALA A 1 96 ? 5.593 8.861 -5.521 1.00 94.69 96 ALA A C 1
ATOM 704 O O . ALA A 1 96 ? 6.751 9.134 -5.834 1.00 94.69 96 ALA A O 1
ATOM 705 N N . SER A 1 97 ? 4.876 7.967 -6.211 1.00 93.88 97 SER A N 1
ATOM 706 C CA . SER A 1 97 ? 5.391 7.265 -7.392 1.00 93.88 97 SER A CA 1
ATOM 707 C C . SER A 1 97 ? 5.683 8.223 -8.540 1.00 93.88 97 SER A C 1
ATOM 709 O O . SER A 1 97 ? 6.741 8.124 -9.158 1.00 93.88 97 SER A O 1
ATOM 711 N N . ALA A 1 98 ? 4.807 9.203 -8.770 1.00 93.00 98 ALA A N 1
ATOM 712 C CA . ALA A 1 98 ? 5.042 10.277 -9.728 1.00 93.00 98 ALA A CA 1
ATOM 713 C C . ALA A 1 98 ? 6.283 11.119 -9.376 1.00 93.00 98 ALA A C 1
ATOM 715 O O . ALA A 1 98 ? 7.088 11.411 -10.258 1.00 93.00 98 ALA A O 1
ATOM 716 N N . LEU A 1 99 ? 6.474 11.463 -8.097 1.00 93.19 99 LEU A N 1
ATOM 717 C CA . LEU A 1 99 ? 7.638 12.222 -7.623 1.00 93.19 99 LEU A CA 1
ATOM 718 C C . LEU A 1 99 ? 8.949 11.453 -7.817 1.00 93.19 99 LEU A C 1
ATOM 720 O O . LEU A 1 99 ? 9.917 12.026 -8.322 1.00 93.19 99 LEU A O 1
ATOM 724 N N . VAL A 1 100 ? 8.986 10.161 -7.468 1.00 91.31 100 VAL A N 1
ATOM 725 C CA . VAL A 1 100 ? 10.169 9.312 -7.705 1.00 91.31 100 VAL A CA 1
ATOM 726 C C . VAL A 1 100 ? 10.458 9.225 -9.196 1.00 91.31 100 VAL A C 1
ATOM 728 O O . VAL A 1 100 ? 11.596 9.425 -9.610 1.00 91.31 100 VAL A O 1
ATOM 731 N N . TRP A 1 101 ? 9.430 8.988 -10.011 1.00 89.12 101 TRP A N 1
ATOM 732 C CA . TRP A 1 101 ? 9.582 8.899 -11.458 1.00 89.12 101 TRP A CA 1
ATOM 733 C C . TRP A 1 101 ? 10.155 10.178 -12.060 1.00 89.12 101 TRP A C 1
ATOM 735 O O . TRP A 1 101 ? 11.101 10.130 -12.849 1.00 89.12 101 TRP A O 1
ATOM 745 N N . TRP A 1 102 ? 9.593 11.325 -11.675 1.00 88.75 102 TRP A N 1
ATOM 746 C CA . TRP A 1 102 ? 10.071 12.631 -12.105 1.00 88.75 102 TRP A CA 1
ATOM 747 C C . TRP A 1 102 ? 11.525 12.844 -11.686 1.00 88.75 102 TRP A C 1
ATOM 749 O O . TRP A 1 102 ? 12.348 13.162 -12.533 1.00 88.75 102 TRP A O 1
ATOM 759 N N . THR A 1 103 ? 11.864 12.564 -10.426 1.00 88.88 103 THR A N 1
ATOM 760 C CA . THR A 1 103 ? 13.230 12.701 -9.898 1.00 88.88 103 THR A CA 1
ATOM 761 C C . THR A 1 103 ? 14.221 11.830 -10.670 1.00 88.88 103 THR A C 1
ATOM 763 O O . THR A 1 103 ? 15.219 12.331 -11.180 1.00 88.88 103 THR A O 1
ATOM 766 N N . VAL A 1 104 ? 13.938 10.535 -10.825 1.00 86.81 104 VAL A N 1
ATOM 767 C CA . VAL A 1 104 ? 14.843 9.594 -11.505 1.00 86.81 104 VAL A CA 1
ATOM 768 C C . VAL A 1 104 ? 15.102 10.011 -12.950 1.00 86.81 104 VAL A C 1
ATOM 770 O O . VAL A 1 104 ? 16.250 9.993 -13.395 1.00 86.81 104 VAL A O 1
ATOM 773 N N . ARG A 1 105 ? 14.063 10.437 -13.679 1.00 84.44 105 ARG A N 1
ATOM 774 C CA . ARG A 1 105 ? 14.217 10.872 -15.074 1.00 84.44 105 ARG A CA 1
ATOM 775 C C . ARG A 1 105 ? 14.855 12.248 -15.209 1.00 84.44 105 ARG A C 1
ATOM 777 O O . ARG A 1 105 ? 15.695 12.429 -16.086 1.00 84.44 105 ARG A O 1
ATOM 784 N N . TRP A 1 106 ? 14.486 13.196 -14.351 1.00 85.81 106 TRP A N 1
ATOM 785 C CA . TRP A 1 106 ? 15.025 14.557 -14.363 1.00 85.81 106 TRP A CA 1
ATOM 786 C C . TRP A 1 106 ? 16.535 14.559 -14.137 1.00 85.81 106 TRP A C 1
ATOM 788 O O . TRP A 1 106 ? 17.286 15.166 -14.896 1.00 85.81 106 TRP A O 1
ATOM 798 N N . TRP A 1 107 ? 16.984 13.799 -13.140 1.00 84.25 107 TRP A N 1
ATOM 799 C CA . TRP A 1 107 ? 18.395 13.668 -12.791 1.00 84.25 107 TRP A CA 1
ATOM 800 C C . TRP A 1 107 ? 19.135 12.616 -13.626 1.00 84.25 107 TRP A C 1
ATOM 802 O O . TRP A 1 107 ? 20.316 12.380 -13.391 1.00 84.25 107 TRP A O 1
ATOM 812 N N . LYS A 1 108 ? 18.456 11.981 -14.596 1.00 77.06 108 LYS A N 1
ATOM 813 C CA . LYS A 1 108 ? 18.991 10.891 -15.427 1.00 77.06 108 LYS A CA 1
ATOM 814 C C . LYS A 1 108 ? 19.695 9.812 -14.593 1.00 77.06 108 LYS A C 1
ATOM 816 O O . LYS A 1 108 ? 20.706 9.262 -15.011 1.00 77.06 108 LYS A O 1
ATOM 821 N N . LEU A 1 109 ? 19.129 9.478 -13.431 1.00 68.31 109 LEU A N 1
ATOM 822 C CA . LEU A 1 109 ? 19.663 8.492 -12.478 1.00 68.31 109 LEU A CA 1
ATOM 823 C C . LEU A 1 109 ? 19.515 7.040 -12.970 1.00 68.31 109 LEU A C 1
ATOM 825 O O . LEU A 1 109 ? 19.639 6.101 -12.188 1.00 68.31 109 LEU A O 1
ATOM 829 N N . ALA A 1 110 ? 19.198 6.843 -14.251 1.00 60.72 110 ALA A N 1
ATOM 830 C CA . ALA A 1 110 ? 19.108 5.525 -14.849 1.00 60.72 110 ALA A CA 1
ATOM 831 C C . ALA A 1 110 ? 20.507 4.912 -14.954 1.00 60.72 110 ALA A C 1
ATOM 833 O O . ALA A 1 110 ? 21.448 5.593 -15.351 1.00 60.72 110 ALA A O 1
ATOM 834 N N . ASP A 1 111 ? 20.608 3.624 -14.625 1.00 56.19 111 ASP A N 1
ATOM 835 C CA . ASP A 1 111 ? 21.770 2.779 -14.897 1.00 56.19 111 ASP A CA 1
ATOM 836 C C . ASP A 1 111 ? 22.073 2.817 -16.410 1.00 56.19 111 ASP A C 1
ATOM 838 O O . ASP A 1 111 ? 21.343 2.183 -17.180 1.00 56.19 111 ASP A O 1
ATOM 842 N N . PRO A 1 112 ? 23.104 3.560 -16.870 1.00 48.03 112 PRO A N 1
ATOM 843 C CA . PRO A 1 112 ? 23.370 3.748 -18.296 1.00 48.03 112 PRO A CA 1
ATOM 844 C C . PRO A 1 112 ? 23.768 2.443 -18.993 1.00 48.03 112 PRO A C 1
ATOM 846 O O . PRO A 1 112 ? 23.771 2.384 -20.220 1.00 48.03 112 PRO A O 1
ATOM 849 N N . ALA A 1 113 ? 24.122 1.412 -18.218 1.00 44.59 113 ALA A N 1
ATOM 850 C CA . ALA A 1 113 ? 24.673 0.162 -18.717 1.00 44.59 113 ALA A CA 1
ATOM 851 C C . ALA A 1 113 ? 23.694 -1.023 -18.633 1.00 44.59 113 ALA A C 1
ATOM 853 O O . ALA A 1 113 ? 23.977 -2.075 -19.195 1.00 44.59 113 ALA A O 1
ATOM 854 N N . GLY A 1 114 ? 22.551 -0.886 -17.945 1.00 53.75 114 GLY A N 1
ATOM 855 C CA . GLY A 1 114 ? 21.582 -1.978 -17.772 1.00 53.75 114 GLY A CA 1
ATOM 856 C C . GLY A 1 114 ? 22.107 -3.179 -16.967 1.00 53.75 114 GLY A C 1
ATOM 857 O O . GLY A 1 114 ? 21.496 -4.248 -17.008 1.00 53.75 114 GLY A O 1
ATOM 858 N N . ASN A 1 115 ? 23.208 -3.004 -16.232 1.00 50.69 115 ASN A N 1
ATOM 859 C CA . ASN A 1 115 ? 23.995 -4.077 -15.620 1.00 50.69 115 ASN A CA 1
ATOM 860 C C . ASN A 1 115 ? 23.547 -4.449 -14.201 1.00 50.69 115 ASN A C 1
ATOM 862 O O . ASN A 1 115 ? 23.876 -5.536 -13.729 1.00 50.69 115 ASN A O 1
ATOM 866 N N . VAL A 1 116 ? 22.802 -3.584 -13.505 1.00 51.03 116 VAL A N 1
ATOM 867 C CA . VAL A 1 116 ? 22.437 -3.817 -12.092 1.00 51.03 116 VAL A CA 1
ATOM 868 C C . VAL A 1 116 ? 21.216 -4.738 -11.945 1.00 51.03 116 VAL A C 1
ATOM 870 O O . VAL A 1 116 ? 21.027 -5.369 -10.910 1.00 51.03 116 VAL A O 1
ATOM 873 N N . LEU A 1 117 ? 20.388 -4.865 -12.986 1.00 53.34 117 LEU A N 1
ATOM 874 C CA . LEU A 1 117 ? 19.125 -5.612 -12.955 1.00 53.34 117 LEU A CA 1
ATOM 875 C C . LEU A 1 117 ? 19.012 -6.513 -14.198 1.00 53.34 117 LEU A C 1
ATOM 877 O O . LEU A 1 117 ? 19.117 -6.023 -15.324 1.00 53.34 117 LEU A O 1
ATOM 881 N N . GLN A 1 118 ? 18.820 -7.822 -13.972 1.00 55.97 118 GLN A N 1
ATOM 882 C CA . GLN A 1 118 ? 18.949 -8.911 -14.958 1.00 55.97 118 GLN A CA 1
ATOM 883 C C . GLN A 1 118 ? 18.256 -8.661 -16.322 1.00 55.97 118 GLN A C 1
ATOM 885 O O . GLN A 1 118 ? 17.215 -7.998 -16.382 1.00 55.97 118 GLN A O 1
ATOM 890 N N . PRO A 1 119 ? 18.751 -9.283 -17.416 1.00 52.91 119 PRO A N 1
ATOM 891 C CA . PRO A 1 119 ? 18.222 -9.126 -18.780 1.00 52.91 119 PRO A CA 1
ATOM 892 C C . PRO A 1 119 ? 16.720 -9.429 -18.934 1.00 52.91 119 PRO A C 1
ATOM 894 O O . PRO A 1 119 ? 16.068 -8.850 -19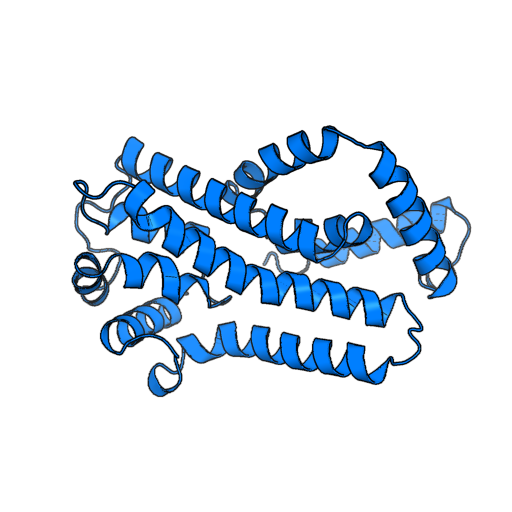.801 1.00 52.91 119 PRO A O 1
ATOM 897 N N . TYR A 1 120 ? 16.127 -10.253 -18.062 1.00 54.31 120 TYR A N 1
ATOM 898 C CA . TYR A 1 120 ? 14.688 -10.563 -18.071 1.00 54.31 120 TYR A CA 1
ATOM 899 C C . TYR A 1 120 ? 13.782 -9.352 -17.795 1.00 54.31 120 TYR A C 1
ATOM 901 O O . TYR A 1 120 ? 12.634 -9.333 -18.233 1.00 54.31 120 TYR A O 1
ATOM 909 N N . LEU A 1 121 ? 14.296 -8.313 -17.129 1.00 55.34 121 LEU A N 1
ATOM 910 C CA . LEU A 1 121 ? 13.582 -7.046 -16.935 1.00 55.34 121 LEU A CA 1
ATOM 911 C C . LEU A 1 121 ? 13.610 -6.160 -18.193 1.00 55.34 121 LEU A C 1
ATOM 913 O O . LEU A 1 121 ? 12.797 -5.248 -18.312 1.00 55.34 121 LEU A O 1
ATOM 917 N N . GLY A 1 122 ? 14.509 -6.433 -19.149 1.00 53.19 122 GLY A N 1
ATOM 918 C CA . GLY A 1 122 ? 14.570 -5.745 -20.443 1.00 53.19 122 GLY A CA 1
ATOM 919 C C . GLY A 1 122 ? 13.388 -6.077 -21.357 1.00 53.19 122 GLY A C 1
ATOM 920 O O . GLY A 1 122 ? 12.878 -5.190 -22.031 1.00 53.19 122 GLY A O 1
ATOM 921 N N . GLY A 1 123 ? 12.878 -7.315 -21.312 1.00 55.41 123 GLY A N 1
ATOM 922 C CA . GLY A 1 123 ? 11.682 -7.714 -22.072 1.00 55.41 123 GLY A CA 1
ATOM 923 C C . GLY A 1 123 ? 10.405 -7.000 -21.616 1.00 55.41 123 GLY A C 1
ATOM 924 O O . GLY A 1 123 ? 9.512 -6.736 -22.415 1.00 55.41 123 GLY A O 1
ATOM 925 N N . LEU A 1 124 ? 10.348 -6.600 -20.345 1.00 59.12 124 LEU A N 1
ATOM 926 C CA . LEU A 1 124 ? 9.231 -5.844 -19.784 1.00 59.12 124 LEU A CA 1
ATOM 927 C C . LEU A 1 124 ? 9.213 -4.360 -20.168 1.00 59.12 124 LEU A C 1
ATOM 929 O O . LEU A 1 124 ? 8.194 -3.701 -19.967 1.00 59.12 124 LEU A O 1
ATOM 933 N N . ALA A 1 125 ? 10.293 -3.829 -20.749 1.00 54.91 125 ALA A N 1
ATOM 934 C CA . ALA A 1 125 ? 10.284 -2.482 -21.316 1.00 54.91 125 ALA A CA 1
ATOM 935 C C . ALA A 1 125 ? 9.263 -2.353 -22.467 1.00 54.91 125 ALA A C 1
ATOM 937 O O . ALA A 1 125 ? 8.742 -1.263 -22.693 1.00 54.91 125 ALA A O 1
ATOM 938 N N . GLY A 1 126 ? 8.940 -3.467 -23.144 1.00 57.19 126 GLY A N 1
ATOM 939 C CA . GLY A 1 126 ? 7.897 -3.555 -24.174 1.00 57.19 126 GLY A CA 1
ATOM 940 C C . GLY A 1 126 ? 6.473 -3.764 -23.639 1.00 57.19 126 GLY A C 1
ATOM 941 O O . GLY A 1 126 ? 5.518 -3.592 -24.389 1.00 57.19 126 GLY A O 1
ATOM 942 N N . GLU A 1 127 ? 6.307 -4.067 -22.345 1.00 69.88 127 GLU A N 1
ATOM 943 C CA . GLU A 1 127 ? 5.004 -4.182 -21.670 1.00 69.88 127 GLU A CA 1
ATOM 944 C C . GLU A 1 127 ? 4.967 -3.277 -20.423 1.00 69.88 127 GLU A C 1
ATOM 946 O O . GLU A 1 127 ? 5.000 -3.762 -19.286 1.00 69.88 127 GLU A O 1
ATOM 951 N N . PRO A 1 128 ? 4.866 -1.945 -20.583 1.00 65.00 128 PRO A N 1
ATOM 9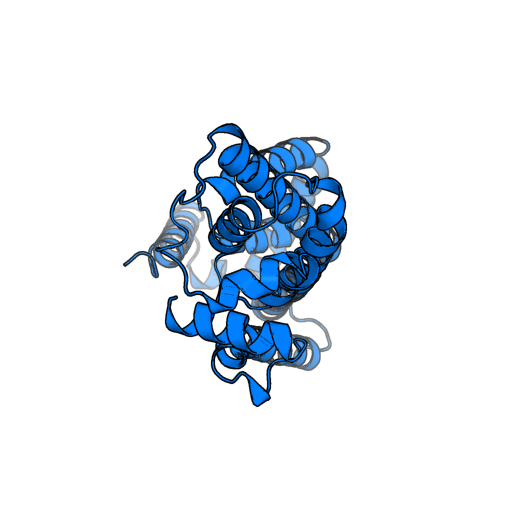52 C CA . PRO A 1 128 ? 4.983 -1.004 -19.466 1.00 65.00 128 PRO A CA 1
ATOM 953 C C . PRO A 1 128 ? 3.939 -1.215 -18.356 1.00 65.00 128 PRO A C 1
ATOM 955 O O . PRO A 1 128 ? 4.205 -0.959 -17.178 1.00 65.00 128 PRO A O 1
ATOM 958 N N . GLY A 1 129 ? 2.754 -1.7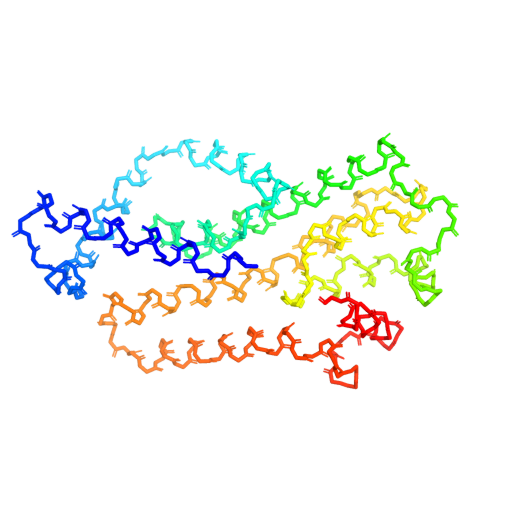27 -18.712 1.00 65.94 129 GLY A N 1
ATOM 959 C CA . GLY A 1 129 ? 1.717 -2.127 -17.753 1.00 65.94 129 GLY A CA 1
ATOM 960 C C . GLY A 1 129 ? 2.110 -3.325 -16.888 1.00 65.94 129 GLY A C 1
ATOM 961 O O . GLY A 1 129 ? 1.690 -3.421 -15.734 1.00 65.94 129 GLY A O 1
ATOM 962 N N . GLY A 1 130 ? 2.981 -4.194 -17.404 1.00 73.69 130 GLY A N 1
ATOM 963 C CA . GLY A 1 130 ? 3.563 -5.325 -16.690 1.00 73.69 130 GLY A CA 1
ATOM 964 C C . GLY A 1 130 ? 4.396 -4.892 -15.484 1.00 73.69 130 GLY A C 1
ATOM 965 O O . GLY A 1 130 ? 4.248 -5.462 -14.407 1.00 73.69 130 GLY A O 1
ATOM 966 N N . LEU A 1 131 ? 5.209 -3.839 -15.634 1.00 77.69 131 LEU A N 1
ATOM 967 C CA . LEU A 1 131 ? 6.074 -3.301 -14.569 1.00 77.69 131 LEU A CA 1
ATOM 968 C C . LEU A 1 131 ? 5.360 -2.352 -13.610 1.00 77.69 131 LEU A C 1
ATOM 970 O O . LEU A 1 131 ? 5.720 -2.259 -12.438 1.00 77.69 131 LEU A O 1
ATOM 974 N N . THR A 1 132 ? 4.372 -1.612 -14.106 1.00 84.44 132 THR A N 1
ATOM 975 C CA . THR A 1 132 ? 3.748 -0.524 -13.345 1.00 84.44 132 THR A CA 1
ATOM 976 C C . THR A 1 132 ? 2.537 -0.962 -12.535 1.00 84.44 132 THR A C 1
ATOM 978 O O . THR A 1 132 ? 2.165 -0.230 -11.623 1.00 84.44 132 THR A O 1
ATOM 981 N N . PHE A 1 133 ? 1.962 -2.140 -12.797 1.00 91.12 133 PHE A N 1
ATOM 982 C CA . PHE A 1 133 ? 0.818 -2.674 -12.050 1.00 91.12 133 PHE A CA 1
ATOM 983 C C . PHE A 1 133 ? 1.175 -3.901 -11.199 1.00 91.12 133 PHE A C 1
ATOM 985 O O . PHE A 1 133 ? 1.122 -3.833 -9.973 1.00 91.12 133 PHE A O 1
ATOM 992 N N . TRP A 1 134 ? 1.564 -5.018 -11.824 1.00 89.75 134 TRP A N 1
ATOM 993 C CA . TRP A 1 134 ? 1.614 -6.329 -11.159 1.00 89.75 134 TRP A CA 1
ATOM 994 C C . TRP A 1 134 ? 2.566 -6.416 -9.963 1.00 89.75 134 TRP A C 1
ATOM 996 O O . TRP A 1 134 ? 2.116 -6.862 -8.908 1.00 89.75 134 TRP A O 1
ATOM 1006 N N . PRO A 1 135 ? 3.834 -5.956 -10.043 1.00 87.81 135 PRO A N 1
ATOM 1007 C CA . PRO A 1 135 ? 4.722 -5.974 -8.884 1.00 87.81 135 PRO A CA 1
ATOM 1008 C C . PRO A 1 135 ? 4.162 -5.179 -7.697 1.00 87.81 135 PRO A C 1
ATOM 1010 O O . PRO A 1 135 ? 4.432 -5.510 -6.548 1.00 87.81 135 PRO A O 1
ATOM 1013 N N . ARG A 1 136 ? 3.340 -4.147 -7.936 1.00 91.12 136 ARG A N 1
ATOM 1014 C CA . ARG A 1 136 ? 2.798 -3.319 -6.848 1.00 91.12 136 ARG A CA 1
ATOM 1015 C C . ARG A 1 136 ? 1.818 -4.067 -5.961 1.00 91.12 136 ARG A C 1
ATOM 1017 O O . ARG A 1 136 ? 1.718 -3.709 -4.789 1.00 91.12 136 ARG A O 1
ATOM 1024 N N . LEU A 1 137 ? 1.136 -5.086 -6.484 1.00 90.56 137 LEU A N 1
ATOM 1025 C CA . LEU A 1 137 ? 0.166 -5.876 -5.721 1.00 90.56 137 LEU A CA 1
ATOM 1026 C C . LEU A 1 137 ? 0.814 -6.641 -4.558 1.00 90.56 137 LEU A C 1
ATOM 1028 O O . LEU A 1 137 ? 0.129 -7.003 -3.607 1.00 90.56 137 LEU A O 1
ATOM 1032 N N . PHE A 1 138 ? 2.127 -6.866 -4.613 1.00 89.06 138 PHE A N 1
ATOM 1033 C CA . PHE A 1 138 ? 2.847 -7.701 -3.659 1.00 89.06 138 PHE A CA 1
ATOM 1034 C C . PHE A 1 138 ? 3.562 -6.864 -2.597 1.00 89.06 138 PHE A C 1
ATOM 1036 O O . PHE A 1 138 ? 4.427 -6.041 -2.923 1.00 89.06 138 PHE A O 1
ATOM 1043 N N . ALA A 1 139 ? 3.248 -7.091 -1.315 1.00 86.56 139 ALA A N 1
ATOM 1044 C CA . ALA A 1 139 ? 3.874 -6.363 -0.215 1.00 86.56 139 ALA A CA 1
ATOM 1045 C C . ALA A 1 139 ? 5.384 -6.631 -0.091 1.00 86.56 139 ALA A C 1
ATOM 1047 O O . ALA A 1 139 ? 6.099 -5.772 0.429 1.00 86.56 139 ALA A O 1
ATOM 1048 N N . ALA A 1 140 ? 5.862 -7.756 -0.647 1.00 85.06 140 ALA A N 1
ATOM 1049 C CA . ALA A 1 140 ? 7.280 -8.113 -0.747 1.00 85.06 140 ALA A CA 1
ATOM 1050 C C . ALA A 1 140 ? 8.152 -6.995 -1.322 1.00 85.06 140 ALA A C 1
ATOM 1052 O O . ALA A 1 140 ? 9.286 -6.808 -0.889 1.00 85.06 140 ALA A O 1
ATOM 1053 N N . PHE A 1 141 ? 7.626 -6.232 -2.281 1.00 85.56 141 PHE A N 1
ATOM 1054 C CA . PHE A 1 141 ? 8.417 -5.237 -2.989 1.00 85.56 141 PHE A CA 1
ATOM 1055 C C . PHE A 1 141 ? 8.232 -3.839 -2.401 1.00 85.56 141 PHE A C 1
ATOM 1057 O O . PHE A 1 141 ? 7.093 -3.355 -2.313 1.00 85.56 141 PHE A O 1
ATOM 1064 N N . PRO A 1 142 ? 9.325 -3.131 -2.058 1.00 86.31 142 PRO A N 1
ATOM 1065 C CA . PRO A 1 142 ? 9.255 -1.721 -1.704 1.00 86.31 142 PRO A CA 1
ATOM 1066 C C . PRO A 1 142 ? 8.773 -0.888 -2.901 1.00 86.31 142 PRO A C 1
ATOM 1068 O O . PRO A 1 142 ? 9.397 -0.885 -3.961 1.00 86.31 142 PRO A O 1
ATOM 1071 N N . LEU A 1 143 ? 7.684 -0.130 -2.736 1.00 89.19 143 LEU A N 1
ATOM 1072 C CA . LEU A 1 143 ? 7.094 0.652 -3.835 1.00 89.19 143 LEU A CA 1
ATOM 1073 C C . LEU A 1 143 ? 8.079 1.660 -4.444 1.00 89.19 143 LEU A C 1
ATOM 1075 O O . LEU A 1 143 ? 8.138 1.790 -5.661 1.00 89.19 143 LEU A O 1
ATOM 1079 N N . ARG A 1 144 ? 8.897 2.326 -3.617 1.00 89.56 144 ARG A N 1
ATOM 1080 C CA . ARG A 1 144 ? 9.869 3.329 -4.088 1.00 89.56 144 ARG A CA 1
ATOM 1081 C C . ARG A 1 144 ? 10.953 2.713 -4.983 1.00 89.56 144 ARG A C 1
ATOM 1083 O O . ARG A 1 144 ? 11.394 3.347 -5.936 1.00 89.56 144 ARG A O 1
ATOM 1090 N N . PHE A 1 145 ? 11.336 1.466 -4.705 1.00 85.38 145 PHE A N 1
ATOM 1091 C CA . PHE A 1 145 ? 12.257 0.702 -5.544 1.00 85.38 145 PHE A CA 1
ATOM 1092 C C . PHE A 1 145 ? 11.614 0.358 -6.893 1.00 85.38 145 PHE A C 1
ATOM 1094 O O . PHE A 1 145 ? 12.201 0.635 -7.938 1.00 85.38 145 PHE A O 1
ATOM 1101 N N . LEU A 1 146 ? 10.376 -0.153 -6.882 1.00 86.50 146 LEU A N 1
ATOM 1102 C CA . LEU A 1 146 ? 9.616 -0.416 -8.110 1.00 86.50 146 LEU A CA 1
ATOM 1103 C C . LEU A 1 146 ? 9.442 0.850 -8.961 1.00 86.50 146 LEU A C 1
ATOM 1105 O O . LEU A 1 146 ? 9.555 0.788 -10.182 1.00 86.50 146 LEU A O 1
ATOM 1109 N N . ASP A 1 147 ? 9.199 1.998 -8.326 1.00 88.75 147 ASP A N 1
ATOM 1110 C CA . ASP A 1 147 ? 9.059 3.288 -9.005 1.00 88.75 147 ASP A CA 1
ATOM 1111 C C . ASP A 1 147 ? 10.348 3.717 -9.706 1.00 88.75 147 ASP A C 1
ATOM 1113 O O . ASP A 1 147 ? 10.309 4.117 -10.869 1.00 88.75 147 ASP A O 1
ATOM 1117 N N . ALA A 1 148 ? 11.490 3.601 -9.026 1.00 85.44 148 ALA A N 1
ATOM 1118 C CA . ALA A 1 148 ? 12.788 3.933 -9.603 1.00 85.44 148 ALA A CA 1
ATOM 1119 C C . ALA A 1 148 ? 13.170 2.981 -10.748 1.00 85.44 148 ALA A C 1
ATOM 1121 O O . ALA A 1 148 ? 13.669 3.415 -11.791 1.00 85.44 148 ALA A O 1
ATOM 1122 N N . MET A 1 149 ? 12.878 1.687 -10.598 1.00 81.19 149 MET A N 1
ATOM 1123 C CA . MET A 1 149 ? 13.062 0.707 -11.668 1.00 81.19 149 MET A CA 1
ATOM 1124 C C . MET A 1 149 ? 12.174 1.000 -12.878 1.00 81.19 149 MET A C 1
ATOM 1126 O O . MET A 1 149 ? 12.657 1.021 -14.007 1.00 81.19 149 MET A O 1
ATOM 1130 N N . ALA A 1 150 ? 10.882 1.252 -12.665 1.00 83.44 150 ALA A N 1
ATOM 1131 C CA . ALA A 1 150 ? 9.961 1.549 -13.756 1.00 83.44 150 ALA A CA 1
ATOM 1132 C C . ALA A 1 150 ? 10.381 2.831 -14.492 1.00 83.44 150 ALA A C 1
ATOM 1134 O O . ALA A 1 150 ? 10.431 2.847 -15.720 1.00 83.44 150 ALA A O 1
ATOM 1135 N N . ALA A 1 151 ? 10.780 3.869 -13.752 1.00 85.19 151 ALA A N 1
ATOM 1136 C CA . ALA A 1 151 ? 11.234 5.134 -14.320 1.00 85.19 151 ALA A CA 1
ATOM 1137 C C . ALA A 1 151 ? 12.519 5.013 -15.154 1.00 85.19 151 ALA A C 1
ATOM 1139 O O . ALA A 1 151 ? 12.660 5.748 -16.135 1.00 85.19 151 ALA A O 1
ATOM 1140 N N . SER A 1 152 ? 13.426 4.104 -14.774 1.00 79.75 152 SER A N 1
ATOM 1141 C CA . SER A 1 152 ? 14.702 3.867 -15.466 1.00 79.75 152 SER A CA 1
ATOM 1142 C C . SER A 1 152 ? 14.597 2.906 -16.652 1.00 79.75 152 SER A C 1
ATOM 1144 O O . SER A 1 152 ? 15.368 3.043 -17.598 1.00 79.75 152 SER A O 1
ATOM 1146 N N . ARG A 1 153 ? 13.666 1.944 -16.625 1.00 77.06 153 ARG A N 1
ATOM 1147 C CA . ARG A 1 153 ? 13.537 0.905 -17.664 1.00 77.06 153 ARG A CA 1
ATOM 1148 C C . ARG A 1 153 ? 12.507 1.212 -18.736 1.00 77.06 153 ARG A C 1
ATOM 1150 O O . ARG A 1 153 ? 12.673 0.764 -19.867 1.00 77.06 153 ARG A O 1
ATOM 1157 N N . ILE A 1 154 ? 11.448 1.943 -18.400 1.00 77.50 154 ILE A N 1
ATOM 1158 C CA . ILE A 1 154 ? 10.459 2.327 -19.402 1.00 77.50 154 ILE A CA 1
ATOM 1159 C C . ILE A 1 154 ? 11.109 3.343 -20.350 1.00 77.50 154 ILE A C 1
ATOM 1161 O O . ILE A 1 154 ? 11.723 4.298 -19.860 1.00 77.50 154 ILE A O 1
ATOM 1165 N N . PRO A 1 155 ? 10.985 3.159 -21.677 1.00 77.00 155 PRO A N 1
ATOM 1166 C CA . PRO A 1 155 ? 11.589 4.040 -22.667 1.00 77.00 155 PRO A CA 1
ATOM 1167 C C . PRO A 1 155 ? 11.288 5.540 -22.443 1.00 77.00 155 PRO A C 1
ATOM 1169 O O . PRO A 1 155 ? 10.238 5.905 -21.893 1.00 77.00 155 PRO A O 1
ATOM 1172 N N . PRO A 1 156 ? 12.221 6.443 -22.804 1.00 74.81 156 PRO A N 1
ATOM 1173 C CA . PRO A 1 156 ? 12.103 7.873 -22.508 1.00 74.81 156 PRO A CA 1
ATOM 1174 C C . PRO A 1 156 ? 10.978 8.577 -23.283 1.00 74.81 156 PRO A C 1
ATOM 1176 O O . PRO A 1 156 ? 10.474 9.597 -22.815 1.00 74.81 156 PRO A O 1
ATOM 1179 N N . ASP A 1 157 ? 10.561 8.030 -24.424 1.00 80.12 157 ASP A N 1
ATOM 1180 C CA . ASP A 1 157 ? 9.427 8.484 -25.242 1.00 80.12 157 ASP A CA 1
ATOM 1181 C C . ASP A 1 157 ? 8.068 8.282 -24.544 1.00 80.12 157 ASP A C 1
ATOM 1183 O O . ASP A 1 157 ? 7.113 9.022 -24.799 1.00 80.12 157 ASP A O 1
ATOM 1187 N N . HIS A 1 158 ? 7.986 7.342 -23.601 1.00 80.62 158 HIS A N 1
ATOM 1188 C CA . HIS A 1 158 ? 6.785 7.109 -22.809 1.00 80.62 158 HIS A CA 1
ATOM 1189 C C . HIS A 1 158 ? 6.638 8.157 -21.702 1.00 80.62 158 HIS A C 1
ATOM 1191 O O . HIS A 1 158 ? 7.540 8.389 -20.889 1.00 80.62 158 HIS A O 1
ATOM 1197 N N . ARG A 1 159 ? 5.457 8.781 -21.644 1.00 84.81 159 ARG A N 1
ATOM 1198 C CA . ARG A 1 159 ? 5.100 9.785 -20.632 1.00 84.81 159 ARG A CA 1
ATOM 1199 C C . ARG A 1 159 ? 4.547 9.114 -19.375 1.00 84.81 159 ARG A C 1
ATOM 1201 O O . ARG A 1 159 ? 3.776 8.166 -19.470 1.00 84.81 159 ARG A O 1
ATOM 1208 N N . LEU A 1 160 ? 4.840 9.679 -18.198 1.00 86.25 160 LEU A N 1
ATOM 1209 C CA . LEU A 1 160 ? 4.301 9.208 -16.911 1.00 86.25 160 LEU A CA 1
ATOM 1210 C C . LEU A 1 160 ? 2.768 9.078 -16.925 1.00 86.25 160 LEU A C 1
ATOM 1212 O O . LEU A 1 160 ? 2.224 8.126 -16.373 1.00 86.25 160 LEU A O 1
ATOM 1216 N N . SER A 1 161 ? 2.070 10.003 -17.591 1.00 88.38 161 SER A N 1
ATOM 1217 C CA . SER A 1 161 ? 0.607 9.997 -17.694 1.00 88.38 161 SER A CA 1
ATOM 1218 C C . SER A 1 161 ? 0.043 8.704 -18.290 1.00 88.38 161 SER A C 1
ATOM 1220 O O . SER A 1 161 ? -1.040 8.293 -17.890 1.00 88.38 161 SER A O 1
ATOM 1222 N N . ALA A 1 162 ? 0.785 8.030 -19.176 1.00 87.81 162 ALA A N 1
ATOM 1223 C CA . ALA A 1 162 ? 0.383 6.749 -19.756 1.00 87.81 162 ALA A CA 1
ATOM 1224 C C . ALA A 1 162 ? 0.379 5.598 -18.730 1.00 87.81 162 ALA A C 1
ATOM 1226 O O . ALA A 1 162 ? -0.267 4.579 -18.952 1.00 87.81 162 ALA A O 1
ATOM 1227 N N . HIS A 1 163 ? 1.068 5.765 -17.597 1.00 88.56 163 HIS A N 1
ATOM 1228 C CA . HIS A 1 163 ? 1.216 4.743 -16.559 1.00 88.56 163 HIS A CA 1
ATOM 1229 C C . HIS A 1 163 ? 0.476 5.080 -15.262 1.00 88.56 163 HIS A C 1
ATOM 1231 O O . HIS A 1 163 ? 0.264 4.191 -14.440 1.00 88.56 163 HIS A O 1
ATOM 1237 N N . LEU A 1 164 ? 0.049 6.334 -15.061 1.00 90.75 164 LEU A N 1
ATOM 1238 C CA . LEU A 1 164 ? -0.589 6.773 -13.811 1.00 90.75 164 LEU A CA 1
ATOM 1239 C C . LEU A 1 164 ? -1.816 5.944 -13.437 1.00 90.75 164 LEU A C 1
ATOM 1241 O O . LEU A 1 164 ? -1.999 5.646 -12.262 1.00 90.75 164 LEU A O 1
ATOM 1245 N N . PHE A 1 165 ? -2.627 5.540 -14.416 1.00 92.00 165 PHE A N 1
ATOM 1246 C CA . PHE A 1 165 ? -3.795 4.703 -14.150 1.00 92.00 165 PHE A CA 1
ATOM 1247 C C . PHE A 1 165 ? -3.397 3.336 -13.575 1.00 92.00 165 PHE A C 1
ATOM 1249 O O . PHE A 1 165 ? -3.914 2.924 -12.542 1.00 92.00 165 PHE A O 1
ATOM 1256 N N . GLN A 1 166 ? -2.428 2.662 -14.199 1.00 91.62 166 GLN A N 1
ATOM 1257 C CA . GLN A 1 166 ? -1.924 1.355 -13.761 1.00 91.62 166 GLN A CA 1
ATOM 1258 C C . GLN A 1 166 ? -1.236 1.446 -12.393 1.00 91.62 166 GLN A C 1
ATOM 1260 O O . GLN A 1 166 ? -1.495 0.628 -11.511 1.00 91.62 166 GLN A O 1
ATOM 1265 N N . ILE A 1 167 ? -0.422 2.484 -12.186 1.00 93.38 167 ILE A N 1
ATOM 1266 C CA . ILE A 1 167 ? 0.212 2.784 -10.896 1.00 93.38 167 ILE A CA 1
ATOM 1267 C C . ILE A 1 167 ? -0.853 3.001 -9.819 1.00 93.38 167 ILE A C 1
ATOM 1269 O O . ILE A 1 167 ? -0.787 2.392 -8.751 1.00 93.38 167 ILE A O 1
ATOM 1273 N N . GLY A 1 168 ? -1.842 3.848 -10.111 1.00 94.31 168 GLY A N 1
ATOM 1274 C CA . GLY A 1 168 ? -2.927 4.190 -9.201 1.00 94.31 168 GLY A CA 1
ATOM 1275 C C . GLY A 1 168 ? -3.765 2.981 -8.821 1.00 94.31 168 GLY A C 1
ATOM 1276 O O . GLY A 1 168 ? -4.004 2.752 -7.638 1.00 94.31 168 GLY A O 1
ATOM 1277 N N . LEU A 1 169 ? -4.137 2.162 -9.801 1.00 94.56 169 LEU A N 1
ATOM 1278 C CA . LEU A 1 169 ? -4.915 0.950 -9.577 1.00 94.56 169 LEU A CA 1
ATOM 1279 C C . LEU A 1 169 ? -4.134 -0.083 -8.751 1.00 94.56 169 LEU A C 1
ATOM 1281 O O . LEU A 1 169 ? -4.677 -0.652 -7.806 1.00 94.56 169 LEU A O 1
ATOM 1285 N N . GLY A 1 170 ? -2.848 -0.289 -9.051 1.00 93.94 170 GLY A N 1
ATOM 1286 C CA . GLY A 1 170 ? -1.988 -1.193 -8.281 1.00 93.94 170 GLY A CA 1
ATOM 1287 C C . GLY A 1 170 ? -1.805 -0.728 -6.834 1.00 93.94 170 GLY A C 1
ATOM 1288 O O . GLY A 1 170 ? -1.925 -1.525 -5.903 1.00 93.94 170 GLY A O 1
ATOM 1289 N N . ASN A 1 171 ? -1.584 0.574 -6.629 1.00 95.00 171 ASN A N 1
ATOM 1290 C CA . ASN A 1 171 ? -1.500 1.169 -5.296 1.00 95.00 171 ASN A CA 1
ATOM 1291 C C . ASN A 1 171 ? -2.834 1.071 -4.544 1.00 95.00 171 ASN A C 1
ATOM 1293 O O . ASN A 1 171 ? -2.824 0.778 -3.352 1.00 95.00 171 ASN A O 1
ATOM 1297 N N . LEU A 1 172 ? -3.970 1.277 -5.217 1.00 95.88 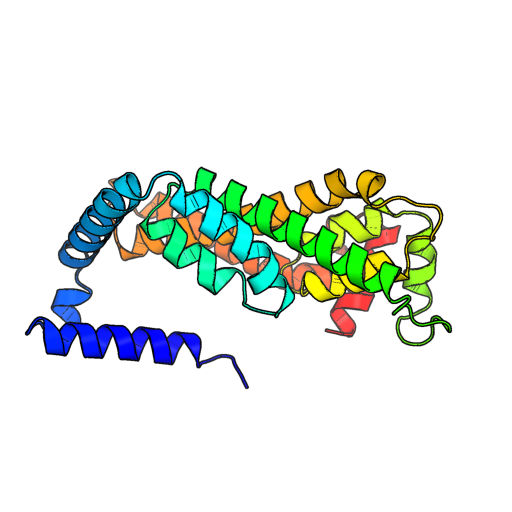172 LEU A N 1
ATOM 1298 C CA . LEU A 1 172 ? -5.298 1.154 -4.619 1.00 95.88 172 LEU A CA 1
ATOM 1299 C C . LEU A 1 172 ? -5.542 -0.263 -4.097 1.00 95.88 172 LEU A C 1
ATOM 1301 O O . LEU A 1 172 ? -5.893 -0.418 -2.930 1.00 95.88 172 LEU A O 1
ATOM 1305 N N . PHE A 1 173 ? -5.310 -1.292 -4.917 1.00 94.44 173 PHE A N 1
ATOM 1306 C CA . PHE A 1 173 ? -5.495 -2.682 -4.489 1.00 94.44 173 PHE A CA 1
ATOM 1307 C C . PHE A 1 173 ? -4.560 -3.066 -3.346 1.00 94.44 173 PHE A C 1
ATOM 1309 O O . PHE A 1 173 ? -5.004 -3.651 -2.359 1.00 94.44 173 PHE A O 1
ATOM 1316 N N . ARG A 1 174 ? -3.283 -2.679 -3.432 1.00 93.19 174 ARG A N 1
ATOM 1317 C CA . ARG A 1 174 ? -2.325 -2.927 -2.351 1.00 93.19 174 ARG A CA 1
ATOM 1318 C C . ARG A 1 174 ? -2.760 -2.243 -1.051 1.00 93.19 174 ARG A C 1
ATOM 1320 O O . ARG A 1 174 ? -2.737 -2.855 0.012 1.00 93.19 174 ARG A O 1
ATOM 1327 N N . MET A 1 175 ? -3.171 -0.975 -1.122 1.00 94.94 175 MET A N 1
ATOM 1328 C CA . MET A 1 175 ? -3.624 -0.237 0.059 1.00 94.94 175 MET A CA 1
ATOM 1329 C C . MET A 1 175 ? -4.949 -0.774 0.601 1.00 94.94 175 MET A C 1
ATOM 1331 O O . MET A 1 175 ? -5.145 -0.711 1.807 1.00 94.94 175 MET A O 1
ATOM 1335 N N . ALA A 1 176 ? -5.832 -1.336 -0.228 1.00 95.62 176 ALA A N 1
ATOM 1336 C CA . ALA A 1 176 ? -7.082 -1.934 0.241 1.00 95.62 176 ALA A CA 1
ATOM 1337 C C . ALA A 1 176 ? -6.826 -3.080 1.230 1.00 95.62 176 ALA A C 1
ATOM 1339 O O . ALA A 1 176 ? -7.509 -3.156 2.251 1.00 95.62 176 ALA A O 1
ATOM 1340 N N . ILE A 1 177 ? -5.802 -3.904 0.977 1.00 93.88 177 ILE A N 1
ATOM 1341 C CA . ILE A 1 177 ? -5.391 -4.971 1.898 1.00 93.88 177 ILE A CA 1
ATOM 1342 C C . ILE A 1 177 ? -4.867 -4.363 3.203 1.00 93.88 177 ILE A C 1
ATOM 1344 O O . ILE A 1 177 ? -5.428 -4.640 4.259 1.00 93.88 177 ILE A O 1
ATOM 1348 N N . HIS A 1 178 ? -3.877 -3.465 3.138 1.00 94.00 178 HIS A N 1
ATOM 1349 C CA . HIS A 1 178 ? -3.266 -2.879 4.339 1.00 94.00 178 HIS A CA 1
ATOM 1350 C C . HIS A 1 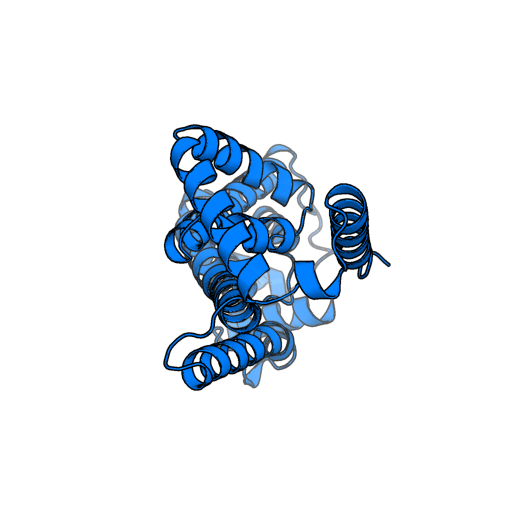178 ? -4.252 -2.054 5.189 1.00 94.00 178 HIS A C 1
ATOM 1352 O O . HIS A 1 178 ? -4.247 -2.128 6.419 1.00 94.00 178 HIS A O 1
ATOM 1358 N N . VAL A 1 179 ? -5.101 -1.246 4.548 1.00 95.88 179 VAL A N 1
ATOM 1359 C CA . VAL A 1 179 ? -6.108 -0.410 5.222 1.00 95.88 179 VAL A CA 1
ATOM 1360 C C . VAL A 1 179 ? -7.228 -1.274 5.781 1.00 95.88 179 VAL A C 1
ATOM 1362 O O . VAL A 1 179 ? -7.643 -1.054 6.917 1.00 95.88 179 VAL A O 1
ATOM 1365 N N . GLY A 1 180 ? -7.688 -2.275 5.027 1.00 95.69 180 GLY A N 1
ATOM 1366 C CA . GLY A 1 180 ? -8.649 -3.255 5.522 1.00 95.69 180 GLY A CA 1
ATOM 1367 C C . GLY A 1 180 ? -8.100 -3.992 6.740 1.00 95.69 180 GLY A C 1
ATOM 1368 O O . GLY A 1 180 ? -8.773 -4.064 7.765 1.00 95.69 180 GLY A O 1
ATOM 1369 N N . TRP A 1 181 ? -6.861 -4.481 6.658 1.00 95.50 181 TRP A N 1
ATOM 1370 C CA . TRP A 1 181 ? -6.204 -5.198 7.746 1.00 95.50 181 TRP A CA 1
ATOM 1371 C C . TRP A 1 181 ? -6.116 -4.323 8.998 1.00 95.50 181 TRP A C 1
ATOM 1373 O O . TRP A 1 181 ? -6.550 -4.738 10.070 1.00 95.50 181 TRP A O 1
ATOM 1383 N N . G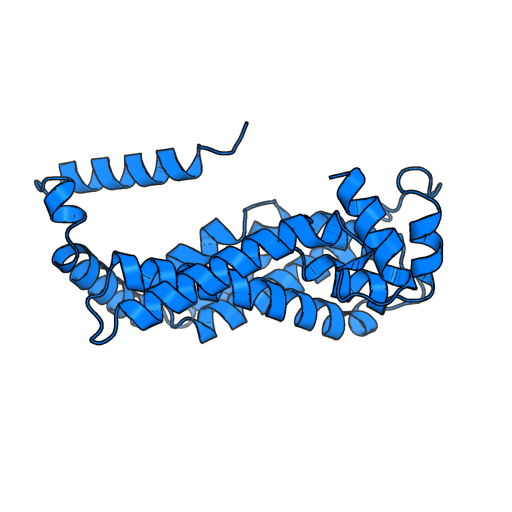LY A 1 182 ? -5.657 -3.075 8.853 1.00 92.62 182 GLY A N 1
ATOM 1384 C CA . GLY A 1 182 ? -5.612 -2.112 9.953 1.00 92.62 182 GLY A CA 1
ATOM 1385 C C . GLY A 1 182 ? -6.995 -1.802 10.531 1.00 92.62 182 GLY A C 1
ATOM 1386 O O . GLY A 1 182 ? -7.140 -1.715 11.748 1.00 92.62 182 GLY A O 1
ATOM 1387 N N . HIS A 1 183 ? -8.023 -1.677 9.687 1.00 92.56 183 HIS A N 1
ATOM 1388 C CA . HIS A 1 183 ? -9.394 -1.424 10.130 1.00 92.56 183 HIS A CA 1
ATOM 1389 C C . HIS A 1 183 ? -9.938 -2.575 10.977 1.00 92.56 183 HIS A C 1
ATOM 1391 O O . HIS A 1 183 ? -10.439 -2.333 12.073 1.00 92.56 183 HIS A O 1
ATOM 1397 N N . TYR A 1 184 ? -9.831 -3.815 10.494 1.00 91.62 184 TYR A N 1
ATOM 1398 C CA . TYR A 1 184 ? -10.335 -4.979 11.222 1.00 91.62 184 TYR A CA 1
ATOM 1399 C C . TYR A 1 184 ? -9.479 -5.318 12.443 1.00 91.62 184 TYR A C 1
ATOM 1401 O O . TYR A 1 184 ? -10.022 -5.767 13.447 1.00 91.62 184 TYR A O 1
ATOM 1409 N N . LEU A 1 185 ? -8.175 -5.018 12.422 1.00 90.06 185 LEU A N 1
ATOM 1410 C CA . LEU A 1 185 ? -7.341 -5.081 13.620 1.00 90.06 185 LEU A CA 1
ATOM 1411 C C . LEU A 1 185 ? -7.864 -4.116 14.688 1.00 90.06 185 LEU A C 1
ATOM 1413 O O . LEU A 1 185 ? -8.084 -4.520 15.825 1.00 90.06 185 LEU A O 1
ATOM 1417 N N . LEU A 1 186 ? -8.096 -2.851 14.326 1.00 85.69 186 LEU A N 1
ATOM 1418 C CA . LEU A 1 186 ? -8.653 -1.862 15.249 1.00 85.69 186 LEU A CA 1
ATOM 1419 C C . LEU A 1 186 ? -10.058 -2.253 15.716 1.00 85.69 186 LEU A C 1
ATOM 1421 O O . LEU A 1 186 ? -10.355 -2.090 16.893 1.00 85.69 186 LEU A O 1
ATOM 1425 N N . ALA A 1 187 ? -10.898 -2.809 14.840 1.00 84.81 187 ALA A N 1
ATOM 1426 C CA . ALA A 1 187 ? -12.222 -3.301 15.214 1.00 84.81 187 ALA A CA 1
ATOM 1427 C C . ALA A 1 187 ? -12.133 -4.414 16.269 1.00 84.81 187 ALA A C 1
ATOM 1429 O O . ALA A 1 187 ? -12.813 -4.328 17.284 1.00 84.81 187 ALA A O 1
ATOM 1430 N N . VAL A 1 188 ? -11.245 -5.396 16.083 1.00 84.00 188 VAL A N 1
ATOM 1431 C CA . VAL A 1 188 ? -11.023 -6.490 17.046 1.00 84.00 188 VAL A CA 1
ATOM 1432 C C . VAL A 1 188 ? -10.410 -5.989 18.361 1.00 84.00 188 VAL A C 1
ATOM 1434 O O . VAL A 1 188 ? -10.739 -6.510 19.423 1.00 84.00 188 VAL A O 1
ATOM 1437 N N . LEU A 1 189 ? -9.528 -4.985 18.315 1.00 78.50 189 LEU A N 1
ATOM 1438 C CA . LEU A 1 189 ? -8.867 -4.440 19.508 1.00 78.50 189 LEU A CA 1
ATOM 1439 C C . LEU A 1 189 ? -9.754 -3.485 20.322 1.00 78.50 189 LEU A C 1
ATOM 1441 O O . LEU A 1 189 ? -9.614 -3.422 21.542 1.00 78.50 189 LEU A O 1
ATOM 1445 N N . ILE A 1 190 ? -10.610 -2.702 19.660 1.00 73.12 190 ILE A N 1
ATOM 1446 C CA . ILE A 1 190 ? -11.340 -1.579 20.271 1.00 73.12 190 ILE A CA 1
ATOM 1447 C C . ILE A 1 190 ? -12.823 -1.906 20.484 1.00 73.12 190 ILE A C 1
ATOM 1449 O O . ILE A 1 190 ? -13.429 -1.359 21.408 1.00 73.12 190 ILE A O 1
ATOM 1453 N N . ASP A 1 191 ? -13.437 -2.753 19.650 1.00 63.62 191 ASP A N 1
ATOM 1454 C CA . ASP A 1 191 ? -14.897 -2.815 19.538 1.00 63.62 191 ASP A CA 1
ATOM 1455 C C . ASP A 1 191 ? -15.512 -4.189 19.849 1.00 63.62 191 ASP A C 1
ATOM 1457 O O . ASP A 1 191 ? -15.162 -5.225 19.291 1.00 63.62 191 ASP A O 1
ATOM 1461 N N . PHE A 1 192 ? -16.539 -4.148 20.702 1.00 54.25 192 PHE A N 1
ATOM 1462 C CA . PHE A 1 192 ? -17.542 -5.194 20.902 1.00 54.25 192 PHE A CA 1
ATOM 1463 C C . PHE A 1 192 ? -18.673 -4.994 19.882 1.00 54.25 192 PHE A C 1
ATOM 1465 O O . PHE A 1 192 ? -19.799 -4.636 20.244 1.00 54.25 192 PHE A O 1
ATOM 1472 N N . ARG A 1 193 ? -18.385 -5.156 18.584 1.00 64.12 193 ARG A N 1
ATOM 1473 C CA . ARG A 1 193 ? -19.458 -5.213 17.577 1.00 64.12 193 ARG A CA 1
ATOM 1474 C C . ARG A 1 193 ? -20.366 -6.413 17.866 1.00 64.12 193 ARG A C 1
ATOM 1476 O O . ARG A 1 193 ? -19.902 -7.392 18.446 1.00 64.12 193 ARG A O 1
ATOM 1483 N N . PRO A 1 194 ? -21.638 -6.397 17.426 1.00 59.47 194 PRO A N 1
ATOM 1484 C CA . PRO A 1 194 ? -22.540 -7.532 17.629 1.00 59.47 194 PRO A CA 1
ATOM 1485 C C . PRO A 1 194 ? -22.036 -8.838 16.985 1.00 59.47 194 PRO A C 1
ATOM 1487 O O . PRO A 1 194 ? -22.488 -9.913 17.366 1.00 59.47 194 PRO A O 1
ATOM 1490 N N . PHE A 1 195 ? -21.084 -8.760 16.043 1.00 74.25 195 PHE A N 1
ATOM 1491 C CA . PHE A 1 195 ? -20.567 -9.902 15.285 1.00 74.25 195 PHE A CA 1
ATOM 1492 C C . PHE A 1 195 ? -19.025 -9.965 15.281 1.00 74.25 195 PHE A C 1
ATOM 1494 O O . PHE A 1 195 ? -18.412 -9.849 14.218 1.00 74.25 195 PHE A O 1
ATOM 1501 N N . PRO A 1 196 ? -18.370 -10.196 16.435 1.00 79.50 196 PRO A N 1
ATOM 1502 C CA . PRO A 1 196 ? -16.903 -10.214 16.528 1.00 79.50 196 PRO A CA 1
ATOM 1503 C C . PRO A 1 196 ? -16.264 -11.316 15.667 1.00 79.50 196 PRO A C 1
ATOM 1505 O O . PRO A 1 196 ? -15.122 -11.202 15.229 1.00 79.50 196 PRO A O 1
ATOM 1508 N N . THR A 1 197 ? -17.012 -12.382 15.378 1.00 85.12 197 THR A N 1
ATOM 1509 C CA . THR A 1 197 ? -16.595 -13.471 14.490 1.00 85.12 197 THR A CA 1
ATOM 1510 C C . THR A 1 197 ? -16.420 -13.020 13.042 1.00 85.12 197 THR A C 1
ATOM 1512 O O . THR A 1 197 ? -15.525 -13.514 12.362 1.00 85.12 197 THR A O 1
ATOM 1515 N N . VAL A 1 198 ? -17.233 -12.069 12.572 1.00 87.12 198 VAL A N 1
ATOM 1516 C CA . VAL A 1 198 ? -17.133 -11.520 11.212 1.00 87.12 198 VAL A CA 1
ATOM 1517 C C . VAL A 1 198 ? -15.886 -10.652 11.090 1.00 87.12 198 VAL A C 1
ATOM 1519 O O . VAL A 1 198 ? -15.126 -10.811 10.136 1.00 87.12 198 VAL A O 1
ATOM 1522 N N . ASP A 1 199 ? -15.634 -9.783 12.072 1.00 86.94 199 ASP A N 1
ATOM 1523 C CA . ASP A 1 199 ? -14.439 -8.933 12.084 1.00 86.94 199 ASP A CA 1
ATOM 1524 C C . ASP A 1 199 ? -13.157 -9.770 12.195 1.00 86.94 199 ASP A C 1
ATOM 1526 O O . ASP A 1 199 ? -12.195 -9.530 11.463 1.00 86.94 199 ASP A O 1
ATOM 1530 N N . LEU A 1 200 ? -13.159 -10.805 13.045 1.00 89.31 200 LEU A N 1
ATOM 1531 C CA . LEU A 1 200 ? -12.053 -11.756 13.141 1.00 89.31 200 LEU A CA 1
ATOM 1532 C C . LEU A 1 200 ? -11.852 -12.523 11.827 1.00 89.31 200 LEU A C 1
ATOM 1534 O O . LEU A 1 200 ? -10.718 -12.684 11.381 1.00 89.31 200 LEU A O 1
ATOM 1538 N N . GLY A 1 201 ? -12.935 -12.966 11.184 1.00 92.38 201 GLY A N 1
ATOM 1539 C CA . GLY A 1 201 ? -12.882 -13.640 9.887 1.00 92.38 201 GLY A CA 1
ATOM 1540 C C . GLY A 1 201 ? -12.231 -12.771 8.810 1.00 92.38 201 GLY A C 1
ATOM 1541 O O . GLY A 1 201 ? -11.327 -13.230 8.111 1.00 92.38 201 GLY A O 1
ATOM 1542 N N . TRP A 1 202 ? -12.617 -11.496 8.724 1.00 93.44 202 TRP A N 1
ATOM 1543 C CA . TRP A 1 202 ? -11.991 -10.541 7.808 1.00 93.44 202 TRP A CA 1
ATOM 1544 C C . TRP A 1 202 ? -10.539 -10.238 8.165 1.00 93.44 202 TRP A C 1
ATOM 1546 O O . TRP A 1 202 ? -9.699 -10.193 7.266 1.00 93.44 202 TRP A O 1
ATOM 1556 N N . LEU A 1 203 ? -10.213 -10.083 9.451 1.00 93.44 203 LEU A N 1
ATOM 1557 C CA . LEU A 1 203 ? -8.834 -9.895 9.896 1.00 93.44 203 LEU A CA 1
ATOM 1558 C C . LEU A 1 203 ? -7.953 -11.083 9.489 1.00 93.44 203 LEU A C 1
ATOM 1560 O O . LEU A 1 203 ? -6.856 -10.878 8.971 1.00 93.44 203 LEU A O 1
ATOM 1564 N N . LEU A 1 204 ? -8.430 -12.316 9.673 1.00 94.00 204 LEU A N 1
ATOM 1565 C CA . LEU A 1 204 ? -7.717 -13.531 9.272 1.00 94.00 204 LEU A CA 1
ATOM 1566 C C . LEU A 1 204 ? -7.573 -13.630 7.750 1.00 94.00 204 LEU A C 1
ATOM 1568 O O . LEU A 1 204 ? -6.477 -13.905 7.263 1.00 94.00 204 LEU A O 1
ATOM 1572 N N . ALA A 1 205 ? -8.636 -13.347 6.993 1.00 94.88 205 ALA A N 1
ATOM 1573 C CA . ALA A 1 205 ? -8.600 -13.349 5.531 1.00 94.88 205 ALA A CA 1
ATOM 1574 C C . ALA A 1 205 ? -7.609 -12.312 4.979 1.00 94.88 205 ALA A C 1
ATOM 1576 O O . ALA A 1 205 ? -6.833 -12.608 4.071 1.00 94.88 205 ALA A O 1
ATOM 1577 N N . LEU A 1 206 ? -7.585 -11.108 5.552 1.00 94.69 206 LEU A N 1
ATOM 1578 C CA . LEU A 1 206 ? -6.656 -10.051 5.151 1.00 94.69 206 LEU A CA 1
ATOM 1579 C C . LEU A 1 206 ? -5.232 -10.339 5.618 1.00 94.69 206 LEU A C 1
ATOM 1581 O O . LEU A 1 206 ? -4.298 -10.058 4.880 1.00 94.69 206 LEU A O 1
ATOM 1585 N N . THR A 1 207 ? -5.055 -10.968 6.780 1.00 93.25 207 THR A N 1
ATOM 1586 C CA . THR A 1 207 ? -3.746 -11.459 7.236 1.00 93.25 207 THR A CA 1
ATOM 1587 C C . THR A 1 207 ? -3.203 -12.510 6.268 1.00 93.25 207 THR A C 1
ATOM 1589 O O . THR A 1 207 ? -2.042 -12.436 5.871 1.00 93.25 207 THR A O 1
ATOM 1592 N N . LEU A 1 208 ? -4.040 -13.448 5.813 1.00 93.06 208 LEU A N 1
ATOM 1593 C CA . LEU A 1 208 ? -3.675 -14.379 4.746 1.00 93.06 208 LEU A CA 1
ATOM 1594 C C . LEU A 1 208 ? -3.328 -13.630 3.452 1.00 93.06 208 LEU A C 1
ATOM 1596 O O . LEU A 1 208 ? -2.326 -13.953 2.825 1.00 93.06 208 LEU A O 1
ATOM 1600 N N . GLY A 1 209 ? -4.106 -12.613 3.073 1.00 91.06 209 GLY A N 1
ATOM 1601 C CA . GLY A 1 209 ? -3.814 -11.751 1.924 1.00 91.06 209 GLY A CA 1
ATOM 1602 C C . GLY A 1 209 ? -2.439 -11.078 2.013 1.00 91.06 209 GLY A C 1
ATOM 1603 O O . GLY A 1 209 ? -1.672 -11.130 1.053 1.00 91.06 209 GLY A O 1
ATOM 1604 N N . GLU A 1 210 ? -2.090 -10.521 3.175 1.00 90.06 210 GLU A N 1
ATOM 1605 C CA . GLU A 1 210 ? -0.757 -9.976 3.461 1.00 90.06 210 GLU A CA 1
ATOM 1606 C C . GLU A 1 210 ? 0.317 -11.052 3.279 1.00 90.06 210 GLU A C 1
ATOM 1608 O O . GLU A 1 210 ? 1.249 -10.852 2.502 1.00 90.06 210 GLU A O 1
ATOM 1613 N N . PHE A 1 211 ? 0.164 -12.225 3.906 1.00 90.75 211 PHE A N 1
ATOM 1614 C CA . PHE A 1 211 ? 1.111 -13.338 3.761 1.00 90.75 211 PHE A CA 1
ATOM 1615 C C . PHE A 1 211 ? 1.286 -13.771 2.305 1.00 90.75 211 PHE A C 1
ATOM 1617 O O . PHE A 1 211 ? 2.416 -13.896 1.831 1.00 90.75 211 PHE A O 1
ATOM 1624 N N . LEU A 1 212 ? 0.189 -13.954 1.569 1.00 89.81 212 LEU A N 1
ATOM 1625 C CA . LEU A 1 212 ? 0.217 -14.312 0.152 1.00 89.81 212 LEU A CA 1
ATOM 1626 C C . LEU A 1 212 ? 0.910 -13.236 -0.684 1.00 89.81 212 LEU A C 1
ATOM 1628 O O . LEU A 1 212 ? 1.641 -13.564 -1.614 1.00 89.81 212 LEU A O 1
ATOM 1632 N N . SER A 1 213 ? 0.762 -11.961 -0.331 1.00 88.62 213 SER A N 1
ATOM 1633 C CA . SER A 1 213 ? 1.451 -10.873 -1.024 1.00 88.62 213 SER A CA 1
ATOM 1634 C C . SER A 1 213 ? 2.983 -10.900 -0.836 1.00 88.62 213 SER A C 1
ATOM 1636 O O . SER A 1 213 ? 3.698 -10.294 -1.635 1.00 88.62 213 SER A O 1
ATOM 1638 N N . PHE A 1 214 ? 3.492 -11.623 0.171 1.00 87.62 214 PHE A N 1
ATOM 1639 C CA . PHE A 1 214 ? 4.918 -11.933 0.340 1.00 87.62 214 PHE A CA 1
ATOM 1640 C C . PHE A 1 214 ? 5.327 -13.272 -0.291 1.00 87.62 214 PHE A C 1
ATOM 1642 O O . PHE A 1 214 ? 6.432 -13.387 -0.817 1.00 87.62 214 PHE A O 1
ATOM 1649 N N . LEU A 1 215 ? 4.447 -14.276 -0.245 1.00 88.62 215 LEU A N 1
ATOM 1650 C CA . LEU A 1 215 ? 4.725 -15.647 -0.689 1.00 88.62 215 LEU A CA 1
ATOM 1651 C C . LEU A 1 215 ? 4.594 -15.840 -2.204 1.00 88.62 215 LEU A C 1
ATOM 1653 O O . LEU A 1 215 ? 5.464 -16.445 -2.822 1.00 88.62 215 LEU A O 1
ATOM 1657 N N . LEU A 1 216 ? 3.527 -15.322 -2.818 1.00 89.25 216 LEU A N 1
ATOM 1658 C CA . LEU A 1 216 ? 3.229 -15.532 -4.240 1.00 89.25 216 LEU A CA 1
ATOM 1659 C C . LEU A 1 216 ? 4.340 -15.065 -5.195 1.00 89.25 216 LEU A C 1
ATOM 1661 O O . LEU A 1 216 ? 4.565 -15.746 -6.193 1.00 89.25 216 LEU A O 1
ATOM 1665 N N . PRO A 1 217 ? 5.085 -13.974 -4.928 1.00 85.69 217 PRO A N 1
ATOM 1666 C CA . PRO A 1 217 ? 6.238 -13.622 -5.754 1.00 85.69 217 PRO A CA 1
ATOM 1667 C C . PRO A 1 217 ? 7.337 -14.691 -5.796 1.00 85.69 217 PRO A C 1
ATOM 1669 O O . PRO A 1 217 ? 8.050 -14.798 -6.793 1.00 85.69 217 PRO A O 1
ATOM 1672 N N . GLN A 1 218 ? 7.467 -15.499 -4.741 1.00 85.75 218 GLN A N 1
ATOM 1673 C CA . GLN A 1 218 ? 8.455 -16.576 -4.659 1.00 85.75 218 GLN A CA 1
ATOM 1674 C C . GLN A 1 218 ? 8.013 -17.843 -5.408 1.00 85.75 218 GLN A C 1
ATOM 1676 O O . GLN A 1 218 ? 8.850 -18.696 -5.686 1.00 85.75 218 GLN A O 1
ATOM 1681 N N . ILE A 1 219 ? 6.727 -17.960 -5.762 1.00 88.06 219 ILE A N 1
ATOM 1682 C CA . ILE A 1 219 ? 6.143 -19.132 -6.429 1.00 88.06 219 ILE A CA 1
ATOM 1683 C C . ILE A 1 219 ? 5.481 -18.670 -7.740 1.00 88.06 219 ILE A C 1
ATOM 1685 O O . ILE A 1 219 ? 4.273 -18.401 -7.771 1.00 88.06 219 ILE A O 1
ATOM 1689 N N . PRO A 1 220 ? 6.253 -18.511 -8.832 1.00 78.25 220 PRO A N 1
ATOM 1690 C CA . PRO A 1 220 ? 5.768 -17.906 -10.070 1.00 78.25 220 PRO A CA 1
ATOM 1691 C C . PRO A 1 220 ? 4.562 -18.640 -10.669 1.00 78.25 220 PRO A C 1
ATOM 1693 O O . PRO A 1 220 ? 3.723 -18.003 -11.303 1.00 78.25 220 PRO A O 1
ATOM 1696 N N . GLU A 1 221 ? 4.425 -19.946 -10.450 1.00 84.00 221 GLU A N 1
ATOM 1697 C CA . GLU A 1 221 ? 3.315 -20.775 -10.932 1.00 84.00 221 GLU A CA 1
ATOM 1698 C C . GLU A 1 221 ? 1.961 -20.316 -10.373 1.00 84.00 221 GLU A C 1
ATOM 1700 O O . GLU A 1 221 ? 0.954 -20.373 -11.083 1.00 84.00 221 GLU A O 1
ATOM 1705 N N . LEU A 1 222 ? 1.957 -19.819 -9.132 1.00 84.50 222 LEU A N 1
ATOM 1706 C CA . LEU A 1 222 ? 0.766 -19.379 -8.401 1.00 84.50 222 LEU A CA 1
ATOM 1707 C C . LEU A 1 222 ? 0.507 -17.873 -8.522 1.00 84.50 222 LEU A C 1
ATOM 1709 O O . LEU A 1 222 ? -0.538 -17.387 -8.088 1.00 84.50 222 LEU A O 1
ATOM 1713 N N . SER A 1 223 ? 1.438 -17.116 -9.106 1.00 81.25 223 SER A N 1
ATOM 1714 C CA . SER A 1 223 ? 1.272 -15.676 -9.273 1.00 81.25 223 SER A CA 1
ATOM 1715 C C . SER A 1 223 ? 0.140 -15.365 -10.269 1.00 81.25 223 SER A C 1
ATOM 1717 O O . SER A 1 223 ? 0.138 -15.891 -11.388 1.00 81.25 223 SER A O 1
ATOM 1719 N N . PRO A 1 224 ? -0.805 -14.468 -9.926 1.00 82.56 224 PRO A N 1
ATOM 1720 C CA . PRO A 1 224 ? -1.904 -14.084 -10.815 1.00 82.56 224 PRO A CA 1
ATOM 1721 C C . PRO A 1 224 ? -1.446 -13.248 -12.021 1.00 82.56 224 PRO A C 1
ATOM 1723 O O . PRO A 1 224 ? -2.247 -12.965 -12.909 1.00 82.56 224 PRO A O 1
ATOM 1726 N N . ALA A 1 225 ? -0.171 -12.847 -12.070 1.00 83.50 225 ALA A N 1
ATOM 1727 C CA . ALA A 1 225 ? 0.377 -12.056 -13.163 1.00 83.50 225 ALA A CA 1
ATOM 1728 C C . ALA A 1 225 ? 0.423 -12.846 -14.493 1.00 83.50 225 ALA A C 1
ATOM 1730 O O . ALA A 1 225 ? 0.512 -14.077 -14.475 1.00 83.50 225 ALA A O 1
ATOM 1731 N N . PRO A 1 226 ? 0.416 -12.172 -15.659 1.00 83.81 226 PRO A N 1
ATOM 1732 C CA . PRO A 1 226 ? 0.627 -12.804 -16.956 1.00 83.81 226 PRO A CA 1
ATOM 1733 C C . PRO A 1 226 ? 1.964 -13.559 -17.017 1.00 83.81 226 PRO A C 1
ATOM 1735 O O . PRO A 1 226 ? 2.925 -13.139 -16.364 1.00 83.81 226 PRO A O 1
ATOM 1738 N N . PRO A 1 227 ? 2.082 -14.629 -17.827 1.00 81.00 227 PRO A N 1
ATOM 1739 C CA . PRO A 1 227 ? 3.298 -15.444 -17.914 1.00 81.00 227 PRO A CA 1
ATOM 1740 C C . PRO A 1 227 ? 4.592 -14.657 -18.166 1.00 81.00 227 PRO A C 1
ATOM 1742 O O . PRO A 1 227 ? 5.630 -14.981 -17.586 1.00 81.00 227 PRO A O 1
ATOM 1745 N N . THR A 1 228 ? 4.524 -13.600 -18.980 1.00 75.56 228 THR A N 1
ATOM 1746 C CA . THR A 1 228 ? 5.645 -12.692 -19.281 1.00 75.56 228 THR A CA 1
ATOM 1747 C C . THR A 1 228 ? 6.130 -11.940 -18.039 1.00 75.56 228 THR A C 1
ATOM 1749 O O . THR A 1 228 ? 7.332 -11.778 -17.832 1.00 75.56 228 THR A O 1
ATOM 1752 N N . VAL A 1 229 ? 5.205 -11.555 -17.160 1.00 77.75 229 VAL A N 1
ATOM 1753 C CA . VAL A 1 229 ? 5.455 -10.767 -15.947 1.00 77.75 229 VAL A CA 1
ATOM 1754 C C . VAL A 1 229 ? 5.878 -11.645 -14.764 1.00 77.75 229 VAL A C 1
ATOM 1756 O O . VAL A 1 229 ? 6.681 -11.211 -13.937 1.00 77.75 229 VAL A O 1
ATOM 1759 N N . ARG A 1 230 ? 5.403 -12.898 -14.685 1.00 83.62 230 ARG A N 1
ATOM 1760 C CA . ARG A 1 230 ? 5.726 -13.840 -13.590 1.00 83.62 230 ARG A CA 1
ATOM 1761 C C . ARG A 1 230 ? 7.225 -14.027 -13.391 1.00 83.62 230 ARG A C 1
ATOM 1763 O O . ARG A 1 230 ? 7.700 -13.959 -12.262 1.00 83.62 230 ARG A O 1
ATOM 1770 N N . LYS A 1 231 ? 7.972 -14.220 -14.484 1.00 76.38 231 LYS A N 1
ATOM 1771 C CA . LYS A 1 231 ? 9.431 -14.420 -14.436 1.00 76.38 231 LYS A CA 1
ATOM 1772 C C . LYS A 1 231 ? 10.150 -13.220 -13.834 1.00 76.38 231 LYS A C 1
ATOM 1774 O O . LYS A 1 231 ? 11.075 -13.386 -13.051 1.00 76.38 231 LYS A O 1
ATOM 1779 N N . ALA A 1 232 ? 9.703 -12.017 -14.173 1.00 75.25 232 ALA A N 1
ATOM 1780 C CA . ALA A 1 232 ? 10.281 -10.799 -13.639 1.00 75.25 232 ALA A CA 1
ATOM 1781 C C . ALA A 1 232 ? 9.905 -10.562 -12.179 1.00 75.25 232 ALA A C 1
ATOM 1783 O O . ALA A 1 232 ? 10.774 -10.226 -11.387 1.00 75.25 232 ALA A O 1
ATOM 1784 N N . VAL A 1 233 ? 8.641 -10.779 -11.806 1.00 77.62 233 VAL A N 1
ATOM 1785 C CA . VAL A 1 233 ? 8.207 -10.726 -10.402 1.00 77.62 233 VAL A CA 1
ATOM 1786 C C . VAL A 1 233 ? 9.026 -11.704 -9.557 1.00 77.62 233 VAL A C 1
ATOM 1788 O O . VAL A 1 233 ? 9.516 -11.325 -8.499 1.00 77.62 233 VAL A O 1
ATOM 1791 N N . HIS A 1 234 ? 9.253 -12.920 -10.051 1.00 81.69 234 HIS A N 1
ATOM 1792 C CA . HIS A 1 234 ? 10.086 -13.902 -9.366 1.00 81.69 234 HIS A CA 1
ATOM 1793 C C . HIS A 1 234 ? 11.558 -13.485 -9.283 1.00 81.69 234 HIS A C 1
ATOM 1795 O O . HIS A 1 234 ? 12.157 -13.550 -8.214 1.00 81.69 234 HIS A O 1
ATOM 1801 N N . ALA A 1 235 ? 12.135 -12.985 -10.379 1.00 77.62 235 ALA A N 1
ATOM 1802 C CA . ALA A 1 235 ? 13.507 -12.480 -10.382 1.00 77.62 235 ALA A CA 1
ATOM 1803 C C . ALA A 1 235 ? 13.701 -11.326 -9.383 1.00 77.62 235 ALA A C 1
ATOM 1805 O O . ALA A 1 235 ? 14.724 -11.268 -8.707 1.00 77.62 235 ALA A O 1
ATOM 1806 N N . LEU A 1 236 ? 12.709 -10.439 -9.247 1.00 75.06 236 LEU A N 1
ATOM 1807 C CA . LEU A 1 236 ? 12.716 -9.384 -8.233 1.00 75.06 236 LEU A CA 1
ATOM 1808 C C . LEU A 1 236 ? 12.637 -9.957 -6.815 1.00 75.06 236 LEU A C 1
ATOM 1810 O O . LEU A 1 236 ? 13.317 -9.453 -5.928 1.00 75.06 236 LEU A O 1
ATOM 1814 N N . ALA A 1 237 ? 11.843 -11.010 -6.602 1.00 78.38 237 ALA A N 1
ATOM 1815 C CA . ALA A 1 237 ? 11.682 -11.652 -5.295 1.00 78.38 237 ALA A CA 1
ATOM 1816 C C . ALA A 1 237 ? 12.952 -12.367 -4.810 1.00 78.38 237 ALA A C 1
ATOM 1818 O O . ALA A 1 237 ? 13.166 -12.478 -3.606 1.00 78.38 237 ALA A O 1
ATOM 1819 N N . GLN A 1 238 ? 13.805 -12.830 -5.729 1.00 76.75 238 GLN A N 1
ATOM 1820 C CA . GLN A 1 238 ? 15.104 -13.425 -5.394 1.00 76.75 238 GLN A CA 1
ATOM 1821 C C . GLN A 1 238 ? 16.175 -12.385 -5.018 1.00 76.75 238 GLN A C 1
ATOM 1823 O O . GLN A 1 238 ? 17.205 -12.747 -4.456 1.00 76.75 238 GLN A O 1
ATOM 1828 N N . GLN A 1 239 ? 15.962 -11.109 -5.355 1.00 67.31 239 GLN A N 1
ATOM 1829 C CA . GLN A 1 239 ? 16.922 -10.019 -5.128 1.00 67.31 239 GLN A CA 1
ATOM 1830 C C . GLN A 1 239 ? 16.584 -9.142 -3.914 1.00 67.31 239 GLN A C 1
ATOM 1832 O O . GLN A 1 239 ? 17.424 -8.346 -3.494 1.00 67.31 239 GLN A O 1
ATOM 1837 N N . SER A 1 240 ? 15.361 -9.253 -3.390 1.00 58.25 240 SER A N 1
ATOM 1838 C CA . SER A 1 240 ? 14.837 -8.505 -2.236 1.00 58.25 240 SER A CA 1
ATOM 1839 C C . SER A 1 240 ? 15.044 -9.240 -0.919 1.00 58.25 240 SER A C 1
ATOM 1841 O O . SER A 1 240 ? 15.407 -8.572 0.075 1.00 58.25 240 SER A O 1
#

Radius of gyration: 20.31 Å; chains: 1; bounding box: 47×43×62 Å

Secondary structure (DSSP, 8-state):
--TTHHHHHHHHHHHHHHHHHT--HHHHTSHHHHHHHHHHHHHHHHTTTTHHHHHHHHHHHHHHTT--THHHHHHHHTTS-HHHHHHHHHHHHHHHHHHHHHHHHHTT-S-TTS-SS-THHHHGGG-HHHHHTGGGG-TTS-HHHHHHHHHHHS-TTS-THHHHHHHHHHHHHHHHHHHHHHHHHHHHHH---S-HHHHHHHHHHHHHHHHHHHHGGG-GGG--S-HHHHHHHHHHHTT-

Sequence (240 aa):
MVRWGGAALVLALAVILARRTGTTLGDLLSPVTLKVGVTHLGLMASRFGWGWLALAGLLPVALVIGLPSGCFILPLLLFLPPWAVLLIMAIGQTMASALVWWTVRWWKLADPAGNVLQPYLGGLAGEPGGLTFWPRLFAAFPLRFLDAMAASRIPPDHRLSAHLFQIGLGNLFRMAIHVGWGHYLLAVLIDFRPFPTVDLGWLLALTLGEFLSFLLPQIPELSPAPPTVRKAVHALAQQS

pLDDT: mean 79.39, std 13.74, range [31.75, 95.88]

Foldseek 3Di:
DCVCPVVVVVVVVLVVVCVVVVHDSCVCLPLVNLQVVLVVLQVVLVVCPCVVVVVLVCLLVCVLVPDDPLVVLLVVVSHDPLVVSLVSQLVSLLVNLVVLLCVCVVVVVAPPVCPPADCLVLVCLVVLLLLQAQLLLAPLDSSSVSSNSSSRRNDPPDDVVVRSVRNSVNSSNNSCLVSQLSNLVCCLSRHPDVCNVVSVVSNVVSVVSNVCSLVCLCPLVNRPGDPSSSVVSVSVSVVD